Protein AF-A0A7C8YCJ8-F1 (afdb_monomer_lite)

Secondary structure (DSSP, 8-state):
-HHHHHHHHHHHHHTPPSSPPHHHHHHIIIIIGGGGSSTTGGGTHHHHHHHHHHHHHH-GGGHHHHHHHHHHT--SS-HHHHHHHHHHHHHHHHT--HHHHHHHHHHHHHHHHHHHT-SSHHHHHHHHGGGGSHHHHHHHHHTHHHHHHHHHHHHHHHHHH-S-HHHHHHHHHHHHHHHHH-HHHHHHHHHHHHHHHHHHHHHHHHHHHHHHHHHHHHHHHHHHHHHHHHHHHHHHHHT--

InterPro domains:
  IPR002554 Protein phosphatase 2A, regulatory B subunit, B56 [PF01603] (1-216)
  IPR002554 Protein phosphatase 2A, regulatory B subunit, B56 [PTHR10257] (1-222)
  IPR011989 Armadillo-like helical [G3DSA:1.25.10.10] (1-217)
  IPR016024 Armadillo-type fold [SSF48371] (1-204)

Organism: Opuntia streptacantha (NCBI:txid393608)

Sequence (241 aa):
GVAELLEVLGSIINGFALPLKEEHKLFLVRVLIPLHKPKCLPMYHQQLSYCITQFVEKDSKLADTVIRGLLKYWPITNSSKEVMFLGELEEVLEATQLPEFQRCMMPLFRRIAHCLSSSHFQVAERALYLWSNDHIENLIRQNRKVILPIIFPALEKNCRTHWNQAVQSLTLNVRKLFSETDPELFEDCLCKFREDEAKEQELKAKQVAAWKHLEDIISSKTSSTELALASQNAAAQAVMG

Radius of gyration: 27.32 Å; chains: 1; bounding box: 56×75×82 Å

Foldseek 3Di:
DVQVVLQVLLVVLLVDDPPHDPVVVCCCQVPLLCLLQDPCCVVRLVSSLSSNLSNCLNPVLCLLVSLVSLLVRQDPPDLVSLLSSLVSNLSSLVSHDLVSCVNRVQSNLLVLLVQCLDLPQSSNVSSLCLCVDPSSVVSCLVVVLRNCLNNVLSLVCCCPDRPDPVSNVSSVVVLVVCCVSPVPSSVVSVVVSVVVVVVVVVVVVVVVVVVVVVVVVVVVVVVVVVVVVVVVVVVVVVVVD

Structure (mmCIF, N/CA/C/O backbone):
data_AF-A0A7C8YCJ8-F1
#
_entry.id   AF-A0A7C8YCJ8-F1
#
loop_
_atom_site.group_PDB
_atom_site.id
_atom_site.type_symbol
_atom_site.label_atom_id
_atom_site.label_alt_id
_atom_site.label_comp_id
_atom_site.label_asym_id
_atom_site.label_entity_id
_atom_site.label_seq_id
_atom_site.pdbx_PDB_ins_code
_atom_site.Cartn_x
_atom_site.Cartn_y
_atom_site.Cartn_z
_atom_site.occupancy
_atom_site.B_iso_or_equiv
_atom_site.auth_seq_id
_atom_site.auth_comp_id
_atom_site.auth_asym_id
_atom_site.auth_atom_id
_atom_site.pdbx_PDB_model_num
ATOM 1 N N . GLY A 1 1 ? 25.112 -12.527 -6.589 1.00 92.12 1 GLY A N 1
ATOM 2 C CA . GLY A 1 1 ? 24.639 -13.077 -7.871 1.00 92.12 1 GLY A CA 1
ATOM 3 C C . GLY A 1 1 ? 23.406 -12.372 -8.418 1.00 92.12 1 GLY A C 1
ATOM 4 O O . GLY A 1 1 ? 23.481 -11.773 -9.481 1.00 92.12 1 GLY A O 1
ATOM 5 N N . VAL A 1 2 ? 22.243 -12.519 -7.765 1.00 96.94 2 VAL A N 1
ATOM 6 C CA . VAL A 1 2 ? 20.959 -12.021 -8.309 1.00 96.94 2 VAL A CA 1
ATOM 7 C C . VAL A 1 2 ? 20.906 -10.492 -8.382 1.00 96.94 2 VAL A C 1
ATOM 9 O O . VAL A 1 2 ? 20.412 -9.966 -9.372 1.00 96.94 2 VAL A O 1
ATOM 12 N N . ALA A 1 3 ? 21.428 -9.790 -7.373 1.00 97.31 3 ALA A N 1
ATOM 13 C CA . ALA A 1 3 ? 21.437 -8.328 -7.338 1.00 97.31 3 ALA A CA 1
ATOM 14 C C . ALA A 1 3 ? 22.224 -7.735 -8.519 1.00 97.31 3 ALA A C 1
ATOM 16 O O . ALA A 1 3 ? 21.719 -6.878 -9.229 1.00 97.31 3 ALA A O 1
ATOM 17 N N . GLU A 1 4 ? 23.413 -8.269 -8.784 1.00 97.94 4 GLU A N 1
ATOM 18 C CA . GLU A 1 4 ? 24.328 -7.847 -9.846 1.00 97.94 4 GLU A CA 1
ATOM 19 C C . GLU A 1 4 ? 23.727 -8.113 -11.235 1.00 97.94 4 GLU A C 1
ATOM 21 O O . GLU A 1 4 ? 23.847 -7.297 -12.145 1.00 97.94 4 GLU A O 1
ATOM 26 N N . LEU A 1 5 ? 23.013 -9.234 -11.400 1.00 98.12 5 LEU A N 1
ATOM 27 C CA . LEU A 1 5 ? 22.261 -9.504 -12.629 1.00 98.12 5 LEU A CA 1
ATOM 28 C C . LEU A 1 5 ? 21.108 -8.512 -12.818 1.00 98.12 5 LEU A C 1
ATOM 30 O O . LEU A 1 5 ? 20.891 -8.040 -13.932 1.00 98.12 5 LEU A O 1
ATOM 34 N N . LEU A 1 6 ? 20.372 -8.194 -11.750 1.00 98.38 6 LEU A N 1
ATOM 35 C CA . LEU A 1 6 ? 19.283 -7.217 -11.797 1.00 98.38 6 LEU A CA 1
ATOM 36 C C . LEU A 1 6 ? 19.792 -5.800 -12.074 1.00 98.38 6 LEU A C 1
ATOM 38 O O . LEU A 1 6 ? 19.140 -5.061 -12.797 1.00 98.38 6 LEU A O 1
ATOM 42 N N . GLU A 1 7 ? 20.968 -5.435 -11.577 1.00 97.62 7 GLU A N 1
ATOM 43 C CA . GLU A 1 7 ? 21.593 -4.141 -11.861 1.00 97.62 7 GLU A CA 1
ATOM 44 C C . GLU A 1 7 ? 21.888 -3.965 -13.360 1.00 97.62 7 GLU A C 1
ATOM 46 O O . GLU A 1 7 ? 21.511 -2.958 -13.970 1.00 97.62 7 GLU A O 1
ATOM 51 N N . VAL A 1 8 ? 22.470 -4.989 -13.993 1.00 98.06 8 VAL A N 1
ATOM 52 C CA . VAL A 1 8 ? 22.687 -4.996 -15.448 1.00 98.06 8 VAL A CA 1
ATOM 53 C C . VAL A 1 8 ? 21.352 -4.989 -16.197 1.00 98.06 8 VAL A C 1
ATOM 55 O O . VAL A 1 8 ? 21.188 -4.243 -17.165 1.00 98.06 8 VAL A O 1
ATOM 58 N N . LEU A 1 9 ? 20.372 -5.778 -15.743 1.00 97.69 9 LEU A N 1
ATOM 59 C CA . LEU A 1 9 ? 19.035 -5.811 -16.341 1.00 97.69 9 LEU A CA 1
ATOM 60 C C . LEU A 1 9 ? 18.325 -4.459 -16.259 1.00 97.69 9 LEU A C 1
ATOM 62 O O . LEU A 1 9 ? 17.693 -4.072 -17.237 1.00 97.69 9 LEU A O 1
ATOM 66 N N . GLY A 1 10 ? 18.453 -3.719 -15.159 1.00 97.19 10 GLY A N 1
ATOM 67 C CA . GLY A 1 10 ? 17.870 -2.386 -15.015 1.00 97.19 10 GLY A CA 1
ATOM 68 C C . GLY A 1 10 ? 18.372 -1.426 -16.094 1.00 97.19 10 GLY A C 1
ATOM 69 O O . GLY A 1 10 ? 17.574 -0.766 -16.761 1.00 97.19 10 GLY A O 1
ATOM 70 N N . SER A 1 11 ? 19.683 -1.434 -16.354 1.00 96.50 11 SER A N 1
ATOM 71 C CA . SER A 1 11 ? 20.286 -0.659 -17.450 1.00 96.50 11 SER A CA 1
ATOM 72 C C . SER A 1 11 ? 19.756 -1.084 -18.826 1.00 96.50 11 SER A C 1
ATOM 74 O O . SER A 1 11 ? 19.469 -0.237 -19.672 1.00 96.50 11 SER A O 1
ATOM 76 N N . ILE A 1 12 ? 19.573 -2.392 -19.049 1.00 97.56 12 ILE A N 1
ATOM 77 C CA . ILE A 1 12 ? 19.000 -2.925 -20.297 1.00 97.56 12 ILE A CA 1
ATOM 78 C C . ILE A 1 12 ? 17.544 -2.470 -20.473 1.00 97.56 12 ILE A C 1
ATOM 80 O O . ILE A 1 12 ? 17.175 -2.025 -21.560 1.00 97.56 12 ILE A O 1
ATOM 84 N N . ILE A 1 13 ? 16.726 -2.547 -19.418 1.00 97.56 13 ILE A N 1
ATOM 85 C CA . ILE A 1 13 ? 15.312 -2.137 -19.436 1.00 97.56 13 ILE A CA 1
ATOM 86 C C . ILE A 1 13 ? 15.198 -0.645 -19.752 1.00 97.56 13 ILE A C 1
ATOM 88 O O . ILE A 1 13 ? 14.378 -0.246 -20.582 1.00 97.56 13 ILE A O 1
ATOM 92 N N . ASN A 1 14 ? 16.062 0.184 -19.161 1.00 95.38 14 ASN A N 1
ATOM 93 C CA . ASN A 1 14 ? 16.109 1.608 -19.478 1.00 95.38 14 ASN A CA 1
ATOM 94 C C . ASN A 1 14 ? 16.462 1.866 -20.962 1.00 95.38 14 ASN A C 1
ATOM 96 O O . ASN A 1 14 ? 16.006 2.840 -21.558 1.00 95.38 14 ASN A O 1
ATOM 100 N N . GLY A 1 15 ? 17.204 0.962 -21.603 1.00 96.69 15 GLY A N 1
ATOM 101 C CA . GLY A 1 15 ? 17.512 1.011 -23.034 1.00 96.69 15 GLY A CA 1
ATOM 102 C C . GLY A 1 15 ? 16.405 0.504 -23.969 1.00 96.69 15 GLY A C 1
ATOM 103 O O . GLY A 1 15 ? 16.578 0.569 -25.187 1.00 96.69 15 GLY A O 1
ATOM 104 N N . PHE A 1 16 ? 15.279 -0.016 -23.463 1.00 97.12 16 PHE A N 1
ATOM 105 C CA . PHE A 1 16 ? 14.224 -0.547 -24.329 1.00 97.12 16 PHE A CA 1
ATOM 106 C C . PHE A 1 16 ? 13.603 0.527 -25.230 1.00 97.12 16 PHE A C 1
ATOM 108 O O . PHE A 1 16 ? 13.211 1.607 -24.783 1.00 97.12 16 PHE A O 1
ATOM 115 N N . ALA A 1 17 ? 13.464 0.178 -26.511 1.00 95.56 17 ALA A N 1
ATOM 116 C CA . ALA A 1 17 ? 12.716 0.961 -27.481 1.00 95.56 17 ALA A CA 1
ATOM 117 C C . ALA A 1 17 ? 11.204 0.859 -27.222 1.00 95.56 17 ALA A C 1
ATOM 119 O O . ALA A 1 17 ? 10.707 -0.175 -26.765 1.00 95.56 17 ALA A O 1
ATOM 120 N N . LEU A 1 18 ? 10.480 1.928 -27.557 1.00 94.38 18 LEU A N 1
ATOM 121 C CA . LEU A 1 18 ? 9.021 1.973 -27.503 1.00 94.38 18 LEU A CA 1
ATOM 122 C C . LEU A 1 18 ? 8.422 1.769 -28.909 1.00 94.38 18 LEU A C 1
ATOM 124 O O . LEU A 1 18 ? 8.979 2.290 -29.877 1.00 94.38 18 LEU A O 1
ATOM 128 N N . PRO A 1 19 ? 7.287 1.054 -29.037 1.00 95.19 19 PRO A N 1
ATOM 129 C CA . PRO A 1 19 ? 6.546 0.382 -27.966 1.00 95.19 19 PRO A CA 1
ATOM 130 C C . PRO A 1 19 ? 7.281 -0.855 -27.424 1.00 95.19 19 PRO A C 1
ATOM 132 O O . PRO A 1 19 ? 7.989 -1.545 -28.158 1.00 95.19 19 PRO A O 1
ATOM 135 N N . LEU A 1 20 ? 7.080 -1.155 -26.135 1.00 96.94 20 LEU A N 1
ATOM 136 C CA . LEU A 1 20 ? 7.654 -2.347 -25.511 1.00 96.94 20 LEU A CA 1
ATOM 137 C C . LEU A 1 20 ? 7.173 -3.618 -26.217 1.00 96.94 20 LEU A C 1
ATOM 139 O O . LEU A 1 20 ? 5.970 -3.827 -26.400 1.00 96.94 20 LEU A O 1
ATOM 143 N N . LYS A 1 21 ? 8.119 -4.500 -26.546 1.00 97.44 21 LYS A N 1
ATOM 144 C CA . LYS A 1 21 ? 7.822 -5.822 -27.097 1.00 97.44 21 LYS A CA 1
ATOM 145 C C . LYS A 1 21 ? 7.076 -6.691 -26.083 1.00 97.44 21 LYS A C 1
ATOM 147 O O . LYS A 1 21 ? 7.338 -6.630 -24.881 1.00 97.44 21 LYS A O 1
ATOM 152 N N . GLU A 1 22 ? 6.215 -7.575 -26.579 1.00 97.19 22 GLU A N 1
ATOM 153 C CA . GLU A 1 22 ? 5.440 -8.498 -25.737 1.00 97.19 22 GLU A CA 1
ATOM 154 C C . GLU A 1 22 ? 6.324 -9.437 -24.902 1.00 97.19 22 GLU A C 1
ATOM 156 O O . GLU A 1 22 ? 5.996 -9.742 -23.758 1.00 97.19 22 GLU A O 1
ATOM 161 N N . GLU A 1 23 ? 7.492 -9.829 -25.414 1.00 97.62 23 GLU A N 1
ATOM 162 C CA . GLU A 1 23 ? 8.463 -10.629 -24.658 1.00 97.62 23 GLU A CA 1
ATOM 163 C C . GLU A 1 23 ? 8.968 -9.911 -23.394 1.00 97.62 23 GLU A C 1
ATOM 165 O O . GLU A 1 23 ? 9.095 -10.538 -22.341 1.00 97.62 23 GLU A O 1
ATOM 170 N N . HIS A 1 24 ? 9.161 -8.586 -23.448 1.00 98.00 24 HIS A N 1
ATOM 171 C CA . HIS A 1 24 ? 9.581 -7.791 -22.290 1.00 98.00 24 HIS A CA 1
ATOM 172 C C . HIS A 1 24 ? 8.456 -7.691 -21.251 1.00 98.00 24 HIS A C 1
ATOM 174 O O . HIS A 1 24 ? 8.701 -7.814 -20.051 1.00 98.00 24 HIS A O 1
ATOM 180 N N . LYS A 1 25 ? 7.204 -7.538 -21.700 1.00 97.88 25 LYS A N 1
ATOM 181 C CA . LYS A 1 25 ? 6.032 -7.529 -20.806 1.00 97.88 25 LYS A CA 1
ATOM 182 C C . LYS A 1 25 ? 5.832 -8.889 -20.138 1.00 97.88 25 LYS A C 1
ATOM 184 O O . LYS A 1 25 ? 5.574 -8.966 -18.937 1.00 97.88 25 LYS A O 1
ATOM 189 N N . LEU A 1 26 ? 6.001 -9.981 -20.886 1.00 98.12 26 LEU A N 1
ATOM 190 C CA . LEU A 1 26 ? 5.967 -11.333 -20.329 1.00 98.12 26 LEU A CA 1
ATOM 191 C C . LEU A 1 26 ? 7.094 -11.556 -19.320 1.00 98.12 26 LEU A C 1
ATOM 193 O O . LEU A 1 26 ? 6.853 -12.189 -18.292 1.00 98.12 26 LEU A O 1
ATOM 197 N N . PHE A 1 27 ? 8.290 -11.023 -19.574 1.00 98.38 27 PHE A N 1
ATOM 198 C CA . PHE A 1 27 ? 9.410 -11.077 -18.636 1.00 98.38 27 PHE A CA 1
ATOM 199 C C . PHE A 1 27 ? 9.088 -10.365 -17.314 1.00 98.38 27 PHE A C 1
ATOM 201 O O . PHE A 1 27 ? 9.253 -10.965 -16.249 1.00 98.38 27 PHE A O 1
ATOM 208 N N . LEU A 1 28 ? 8.528 -9.150 -17.363 1.00 98.56 28 LEU A N 1
ATOM 209 C CA . LEU A 1 28 ? 8.045 -8.436 -16.175 1.00 98.56 28 LEU A CA 1
ATOM 210 C C . LEU A 1 28 ? 7.069 -9.301 -15.358 1.00 98.56 28 LEU A C 1
ATOM 212 O O . LEU A 1 28 ? 7.266 -9.521 -14.162 1.00 98.56 28 LEU A O 1
ATOM 216 N N . VAL A 1 29 ? 6.040 -9.845 -16.014 1.00 98.50 29 VAL A N 1
ATOM 217 C CA . VAL A 1 29 ? 4.950 -10.574 -15.342 1.00 98.50 29 VAL A CA 1
ATOM 218 C C . VAL A 1 29 ? 5.378 -11.944 -14.819 1.00 98.50 29 VAL A C 1
ATOM 220 O O . VAL A 1 29 ? 4.927 -12.369 -13.753 1.00 98.50 29 VAL A O 1
ATOM 223 N N . ARG A 1 30 ? 6.211 -12.672 -15.568 1.00 98.25 30 ARG A N 1
ATOM 224 C CA . ARG A 1 30 ? 6.566 -14.068 -15.261 1.00 98.25 30 ARG A CA 1
ATOM 225 C C . ARG A 1 30 ? 7.861 -14.214 -14.476 1.00 98.25 30 ARG A C 1
ATOM 227 O O . ARG A 1 30 ? 8.049 -15.264 -13.867 1.00 98.25 30 ARG A O 1
ATOM 234 N N . VAL A 1 31 ? 8.727 -13.202 -14.479 1.00 98.38 31 VAL A N 1
ATOM 235 C CA . VAL A 1 31 ? 10.037 -13.260 -13.820 1.00 98.38 31 VAL A CA 1
ATOM 236 C C . VAL A 1 31 ? 10.154 -12.192 -12.743 1.00 98.38 31 VAL A C 1
ATOM 238 O O . VAL A 1 31 ? 10.209 -12.549 -11.569 1.00 98.38 31 VAL A O 1
ATOM 241 N N . LEU A 1 32 ? 10.134 -10.905 -13.104 1.00 98.69 32 LEU A N 1
ATOM 242 C CA . LEU A 1 32 ? 10.432 -9.831 -12.147 1.00 98.69 32 LEU A CA 1
ATOM 243 C C . LEU A 1 32 ? 9.401 -9.746 -11.016 1.00 98.69 32 LEU A C 1
ATOM 245 O O . LEU A 1 32 ? 9.770 -9.773 -9.847 1.00 98.69 32 LEU A O 1
ATOM 249 N N . ILE A 1 33 ? 8.102 -9.744 -11.327 1.00 98.69 33 ILE A N 1
ATOM 250 C CA . ILE A 1 33 ? 7.063 -9.687 -10.286 1.00 98.69 33 ILE A CA 1
ATOM 251 C C . ILE A 1 33 ? 7.152 -10.908 -9.336 1.00 98.69 33 ILE A C 1
ATOM 253 O O . ILE A 1 33 ? 7.154 -10.717 -8.118 1.00 98.69 33 ILE A O 1
ATOM 257 N N . PRO A 1 34 ? 7.274 -12.167 -9.809 1.00 98.69 34 PRO A N 1
ATOM 258 C CA . PRO A 1 34 ? 7.479 -13.317 -8.922 1.00 98.69 34 PRO A CA 1
ATOM 259 C C . PRO A 1 34 ? 8.760 -13.301 -8.074 1.00 98.69 34 PRO A C 1
ATOM 261 O O . PRO A 1 34 ? 8.775 -13.963 -7.029 1.00 98.69 34 PRO A O 1
ATOM 264 N N . LEU A 1 35 ? 9.803 -12.551 -8.453 1.00 98.38 35 LEU A N 1
ATOM 265 C CA . LEU A 1 35 ? 11.033 -12.422 -7.655 1.00 98.38 35 LEU A CA 1
ATOM 266 C C . LEU A 1 35 ? 10.823 -11.713 -6.308 1.00 98.38 35 LEU A C 1
ATOM 268 O O . LEU A 1 35 ? 11.694 -11.786 -5.453 1.00 98.38 35 LEU A O 1
ATOM 272 N N . HIS A 1 36 ? 9.648 -11.142 -6.039 1.00 98.56 36 HIS A N 1
ATOM 273 C CA . HIS A 1 36 ? 9.303 -10.622 -4.710 1.00 98.56 36 HIS A CA 1
ATOM 274 C C . HIS A 1 36 ? 8.953 -11.724 -3.694 1.00 98.56 36 HIS A C 1
ATOM 276 O O . HIS A 1 36 ? 8.955 -11.509 -2.475 1.00 98.56 36 HIS A O 1
ATOM 282 N N . LYS A 1 37 ? 8.648 -12.942 -4.162 1.00 97.69 37 LYS A N 1
ATOM 283 C CA . LYS A 1 37 ? 8.197 -14.056 -3.313 1.00 97.69 37 LYS A CA 1
ATOM 284 C C . LYS A 1 37 ? 9.269 -14.593 -2.345 1.00 97.69 37 LYS A C 1
ATOM 286 O O . LYS A 1 37 ? 8.924 -14.817 -1.180 1.00 97.69 37 LYS A O 1
ATOM 291 N N . PRO A 1 38 ? 10.535 -14.829 -2.747 1.00 97.12 38 PRO A N 1
ATOM 292 C CA . PRO A 1 38 ? 11.534 -15.468 -1.891 1.00 97.12 38 PRO A CA 1
ATOM 293 C C . PRO A 1 38 ? 11.810 -14.718 -0.581 1.00 97.12 38 PRO A C 1
ATOM 295 O O . PRO A 1 38 ? 11.646 -13.501 -0.470 1.00 97.12 38 PRO A O 1
ATOM 298 N N . LYS A 1 39 ? 12.256 -15.455 0.443 1.00 95.62 39 LYS A N 1
ATOM 299 C CA . LYS A 1 39 ? 12.593 -14.879 1.758 1.00 95.62 39 LYS A CA 1
ATOM 300 C C . LYS A 1 39 ? 13.837 -13.984 1.709 1.00 95.62 39 LYS A C 1
ATOM 302 O O . LYS A 1 39 ? 13.907 -13.023 2.460 1.00 95.62 39 LYS A O 1
ATOM 307 N N . CYS A 1 40 ? 14.772 -14.277 0.806 1.00 96.25 40 CYS A N 1
ATOM 308 C CA . CYS A 1 40 ? 16.014 -13.531 0.608 1.00 96.25 40 CYS A CA 1
ATOM 309 C C . CYS A 1 40 ? 15.857 -12.240 -0.218 1.00 96.25 40 CYS A C 1
ATOM 311 O O . CYS A 1 40 ? 16.870 -11.662 -0.596 1.00 96.25 40 CYS A O 1
ATOM 313 N N . LEU A 1 41 ? 14.623 -11.771 -0.463 1.00 98.00 41 LEU A N 1
ATOM 314 C CA . LEU A 1 41 ? 14.345 -10.495 -1.137 1.00 98.00 41 LEU A CA 1
ATOM 315 C C . LEU A 1 41 ? 15.226 -9.323 -0.653 1.00 98.00 41 LEU A C 1
ATOM 317 O O . LEU A 1 41 ? 15.733 -8.612 -1.516 1.00 98.00 41 LEU A O 1
ATOM 321 N N . PRO A 1 42 ? 15.500 -9.141 0.661 1.00 97.56 42 PRO A N 1
ATOM 322 C CA . PRO A 1 42 ? 16.364 -8.053 1.130 1.00 97.56 42 PRO A CA 1
ATOM 323 C C . PRO A 1 42 ? 17.731 -7.960 0.440 1.00 97.56 42 PRO A C 1
ATOM 325 O O . PRO A 1 42 ? 18.297 -6.879 0.368 1.00 97.56 42 PRO A O 1
ATOM 328 N N . MET A 1 43 ? 18.264 -9.072 -0.080 1.00 97.88 43 MET A N 1
ATOM 329 C CA . MET A 1 43 ? 19.579 -9.108 -0.726 1.00 97.88 43 MET A CA 1
ATOM 330 C C . MET A 1 43 ? 19.613 -8.446 -2.110 1.00 97.88 43 MET A C 1
ATOM 332 O O . MET A 1 43 ? 20.700 -8.185 -2.611 1.00 97.88 43 MET A O 1
ATOM 336 N N . TYR A 1 44 ? 18.461 -8.248 -2.756 1.00 98.31 44 TYR A N 1
ATOM 337 C CA . TYR A 1 44 ? 18.372 -7.733 -4.131 1.00 98.31 44 TYR A CA 1
ATOM 338 C C . TYR A 1 44 ? 17.167 -6.810 -4.369 1.00 98.31 44 TYR A C 1
ATOM 340 O O . TYR A 1 44 ? 16.871 -6.460 -5.511 1.00 98.31 44 TYR A O 1
ATOM 348 N N . HIS A 1 45 ? 16.441 -6.440 -3.309 1.00 98.56 45 HIS A N 1
ATOM 349 C CA . HIS A 1 45 ? 15.202 -5.669 -3.403 1.00 98.56 45 HIS A CA 1
ATOM 350 C C . HIS A 1 45 ? 15.398 -4.347 -4.141 1.00 98.56 45 HIS A C 1
ATOM 352 O O . HIS A 1 45 ? 14.615 -4.029 -5.022 1.00 98.56 45 HIS A O 1
ATOM 358 N N . GLN A 1 46 ? 16.456 -3.601 -3.820 1.00 98.38 46 GLN A N 1
ATOM 359 C CA . GLN A 1 46 ? 16.696 -2.293 -4.428 1.00 98.38 46 GLN A CA 1
ATOM 360 C C . GLN A 1 46 ? 16.872 -2.396 -5.951 1.00 98.38 46 GLN A C 1
ATOM 362 O O . GLN A 1 46 ? 16.272 -1.629 -6.697 1.00 98.38 46 GLN A O 1
ATOM 367 N N . GLN A 1 47 ? 17.649 -3.374 -6.425 1.00 98.62 47 GLN A N 1
ATOM 368 C CA . GLN A 1 47 ? 17.869 -3.589 -7.857 1.00 98.62 47 GLN A CA 1
ATOM 369 C C . GLN A 1 47 ? 16.596 -4.092 -8.551 1.00 98.62 47 GLN A C 1
ATOM 371 O O . GLN A 1 47 ? 16.339 -3.739 -9.701 1.00 98.62 47 GLN A O 1
ATOM 376 N N . LEU A 1 48 ? 15.783 -4.895 -7.855 1.00 98.81 48 LEU A N 1
ATOM 377 C CA . LEU A 1 48 ? 14.489 -5.344 -8.364 1.00 98.81 48 LEU A CA 1
ATOM 378 C C . LEU A 1 48 ? 13.489 -4.185 -8.477 1.00 98.81 48 LEU A C 1
ATOM 380 O O . LEU A 1 48 ? 12.915 -4.022 -9.550 1.00 98.81 48 LEU A O 1
ATOM 384 N N . SER A 1 49 ? 13.349 -3.366 -7.428 1.00 98.56 49 SER A N 1
ATOM 385 C CA . SER A 1 49 ? 12.499 -2.163 -7.398 1.00 98.56 49 SER A CA 1
ATOM 386 C C . SER A 1 49 ? 12.850 -1.239 -8.557 1.00 98.56 49 SER A C 1
ATOM 388 O O . SER A 1 49 ? 11.987 -0.891 -9.356 1.00 98.56 49 SER A O 1
ATOM 390 N N . TYR A 1 50 ? 14.146 -0.973 -8.757 1.00 98.50 50 TYR A N 1
ATOM 391 C CA . TYR A 1 50 ? 14.621 -0.191 -9.897 1.00 98.50 50 TYR A CA 1
ATOM 392 C C . TYR A 1 50 ? 14.157 -0.774 -11.242 1.00 98.50 50 TYR A C 1
ATOM 394 O O . TYR A 1 50 ? 13.597 -0.058 -12.069 1.00 98.50 50 TYR A O 1
ATOM 402 N N . CYS A 1 51 ? 14.314 -2.085 -11.461 1.00 98.69 51 CYS A N 1
ATOM 403 C CA . CYS A 1 51 ? 13.834 -2.729 -12.689 1.00 98.69 51 CYS A CA 1
ATOM 404 C C . CYS A 1 51 ? 12.317 -2.576 -12.880 1.00 98.69 51 CYS A C 1
ATOM 406 O O . CYS A 1 51 ? 11.862 -2.335 -13.999 1.00 98.69 51 CYS A O 1
ATOM 408 N N . ILE A 1 52 ? 11.536 -2.748 -11.809 1.00 98.69 52 ILE A N 1
ATOM 409 C CA . ILE A 1 52 ? 10.075 -2.635 -11.830 1.00 98.69 52 ILE A CA 1
ATOM 410 C C . ILE A 1 52 ? 9.651 -1.205 -12.176 1.00 98.69 52 ILE A C 1
ATOM 412 O O . ILE A 1 52 ? 8.863 -1.019 -13.107 1.00 98.69 52 ILE A O 1
ATOM 416 N N . THR A 1 53 ? 10.213 -0.206 -11.497 1.00 97.94 53 THR A N 1
ATOM 417 C CA . THR A 1 53 ? 9.927 1.213 -11.736 1.00 97.94 53 THR A CA 1
ATOM 418 C C . THR A 1 53 ? 10.298 1.612 -13.163 1.00 97.94 53 THR A C 1
ATOM 420 O O . THR A 1 53 ? 9.468 2.195 -13.861 1.00 97.94 53 THR A O 1
ATOM 423 N N . GLN A 1 54 ? 11.453 1.173 -13.684 1.00 98.19 54 GLN A N 1
ATOM 424 C CA . GLN A 1 54 ? 11.831 1.439 -15.079 1.00 98.19 54 GLN A CA 1
ATOM 425 C C . GLN A 1 54 ? 10.824 0.878 -16.094 1.00 98.19 54 GLN A C 1
ATOM 427 O O . GLN A 1 54 ? 10.590 1.499 -17.130 1.00 98.19 54 GLN A O 1
ATOM 432 N N . PHE A 1 55 ? 10.216 -0.285 -15.836 1.00 98.38 55 PHE A N 1
ATOM 433 C CA . PHE A 1 55 ? 9.163 -0.812 -16.709 1.00 98.38 55 PHE A CA 1
ATOM 434 C C . PHE A 1 55 ? 7.923 0.089 -16.725 1.00 98.38 55 PHE A C 1
ATOM 436 O O . PHE A 1 55 ? 7.355 0.313 -17.795 1.00 98.38 55 PHE A O 1
ATOM 443 N N . VAL A 1 56 ? 7.513 0.600 -15.562 1.00 98.12 56 VAL A N 1
ATOM 444 C CA . VAL A 1 56 ? 6.342 1.481 -15.430 1.00 98.12 56 VAL A CA 1
ATOM 445 C C . VAL A 1 56 ? 6.604 2.846 -16.069 1.00 98.12 56 VAL A C 1
ATOM 447 O O . VAL A 1 56 ? 5.741 3.351 -16.779 1.00 98.12 56 VAL A O 1
ATOM 450 N N . GLU A 1 57 ? 7.806 3.402 -15.920 1.00 96.69 57 GLU A N 1
ATOM 451 C CA . GLU A 1 57 ? 8.203 4.649 -16.591 1.00 96.69 57 GLU A CA 1
ATOM 452 C C . GLU A 1 57 ? 8.187 4.532 -18.123 1.00 96.69 57 GLU A C 1
ATOM 454 O O . GLU A 1 57 ? 7.835 5.481 -18.825 1.00 96.69 57 GLU A O 1
ATOM 459 N N . LYS A 1 58 ? 8.566 3.366 -18.666 1.00 96.44 58 LYS A N 1
ATOM 460 C CA . LYS A 1 58 ? 8.553 3.115 -20.117 1.00 96.44 58 LYS A CA 1
ATOM 461 C C . LYS A 1 58 ? 7.141 2.960 -20.676 1.00 96.44 58 LYS A C 1
ATOM 463 O O . LYS A 1 58 ? 6.891 3.371 -21.809 1.00 96.44 58 LYS A O 1
ATOM 468 N N . ASP A 1 59 ? 6.238 2.341 -19.923 1.00 96.81 59 ASP A N 1
ATOM 469 C CA . ASP A 1 59 ? 4.837 2.156 -20.304 1.00 96.81 59 ASP A CA 1
ATOM 470 C C . ASP A 1 59 ? 3.947 2.200 -19.055 1.00 96.81 59 ASP A C 1
ATOM 472 O O . ASP A 1 59 ? 3.787 1.198 -18.349 1.00 96.81 59 ASP A O 1
ATOM 476 N N . SER A 1 60 ? 3.330 3.363 -18.811 1.00 95.69 60 SER A N 1
ATOM 477 C CA . SER A 1 60 ? 2.511 3.619 -17.617 1.00 95.69 60 SER A CA 1
ATOM 478 C C . SER A 1 60 ? 1.373 2.612 -17.451 1.00 95.69 60 SER A C 1
ATOM 480 O O . SER A 1 60 ? 1.003 2.278 -16.325 1.00 95.69 60 SER A O 1
ATOM 482 N N . LYS A 1 61 ? 0.874 2.024 -18.550 1.00 96.19 61 LYS A N 1
ATOM 483 C CA . LYS A 1 61 ? -0.191 1.004 -18.541 1.00 96.19 61 LYS A CA 1
ATOM 484 C C . LYS A 1 61 ? 0.190 -0.253 -17.761 1.00 96.19 61 LYS A C 1
ATOM 486 O O . LYS A 1 61 ? -0.693 -1.022 -17.367 1.00 96.19 61 LYS A O 1
ATOM 491 N N . LEU A 1 62 ? 1.484 -0.483 -17.537 1.00 97.88 62 LEU A N 1
ATOM 492 C CA . LEU A 1 62 ? 1.982 -1.607 -16.751 1.00 97.88 62 LEU A CA 1
ATOM 493 C C . LEU A 1 62 ? 1.791 -1.413 -15.240 1.00 97.88 62 LEU A C 1
ATOM 495 O O . LEU A 1 62 ? 1.800 -2.415 -14.525 1.00 97.88 62 LEU A O 1
ATOM 499 N N . ALA A 1 63 ? 1.523 -0.195 -14.754 1.00 98.19 63 ALA A N 1
ATOM 500 C CA . ALA A 1 63 ? 1.312 0.091 -13.331 1.00 98.19 63 ALA A CA 1
ATOM 501 C C . ALA A 1 63 ? 0.222 -0.793 -12.694 1.00 98.19 63 ALA A C 1
ATOM 503 O O . ALA A 1 63 ? 0.471 -1.451 -11.686 1.00 98.19 63 ALA A O 1
ATOM 504 N N . ASP A 1 64 ? -0.960 -0.906 -13.320 1.00 97.62 64 ASP A N 1
ATOM 505 C CA . ASP A 1 64 ? -2.063 -1.771 -12.845 1.00 97.62 64 ASP A CA 1
ATOM 506 C C . ASP A 1 64 ? -1.613 -3.238 -12.704 1.00 97.62 64 ASP A C 1
ATOM 508 O O . ASP A 1 64 ? -1.973 -3.930 -11.749 1.00 97.62 64 ASP A O 1
ATOM 512 N N . THR A 1 65 ? -0.775 -3.710 -13.631 1.00 98.31 65 THR A N 1
ATOM 513 C CA . THR A 1 65 ? -0.248 -5.082 -13.617 1.00 98.31 65 THR A CA 1
ATOM 514 C C . THR A 1 65 ? 0.770 -5.279 -12.496 1.00 98.31 65 THR A C 1
ATOM 516 O O . THR A 1 65 ? 0.684 -6.267 -11.762 1.00 98.31 65 THR A O 1
ATOM 519 N N . VAL A 1 66 ? 1.703 -4.337 -12.336 1.00 98.69 66 VAL A N 1
ATOM 520 C CA . VAL A 1 66 ? 2.732 -4.357 -11.287 1.00 98.69 66 VAL A CA 1
ATOM 521 C C . VAL A 1 66 ? 2.094 -4.294 -9.905 1.00 98.69 66 VAL A C 1
ATOM 523 O O . VAL A 1 66 ? 2.324 -5.191 -9.095 1.00 98.69 66 VAL A O 1
ATOM 526 N N . ILE A 1 67 ? 1.217 -3.317 -9.658 1.00 98.69 67 ILE A N 1
ATOM 527 C CA . ILE A 1 67 ? 0.550 -3.128 -8.362 1.00 98.69 67 ILE A CA 1
ATOM 528 C C . ILE A 1 67 ? -0.233 -4.387 -7.980 1.00 98.69 67 ILE A C 1
ATOM 530 O O . ILE A 1 67 ? -0.090 -4.898 -6.870 1.00 98.69 67 ILE A O 1
ATOM 534 N N . ARG A 1 68 ? -1.010 -4.974 -8.900 1.00 98.50 68 ARG A N 1
ATOM 535 C CA . ARG A 1 68 ? -1.707 -6.249 -8.631 1.00 98.50 68 ARG A CA 1
ATOM 536 C C . ARG A 1 68 ? -0.746 -7.402 -8.362 1.00 98.50 68 ARG A C 1
ATOM 538 O O . ARG A 1 68 ? -1.050 -8.263 -7.536 1.00 98.50 68 ARG A O 1
ATOM 545 N N . GLY A 1 69 ? 0.388 -7.431 -9.054 1.00 98.56 69 GLY A N 1
ATOM 546 C CA . GLY A 1 69 ? 1.466 -8.386 -8.830 1.00 98.56 69 GLY A CA 1
ATOM 547 C C . GLY A 1 69 ? 2.040 -8.307 -7.416 1.00 98.56 69 GLY A C 1
ATOM 548 O O . GLY A 1 69 ? 2.119 -9.329 -6.732 1.00 98.56 69 GLY A O 1
ATOM 549 N N . LEU A 1 70 ? 2.359 -7.098 -6.951 1.00 98.56 70 LEU A N 1
ATOM 550 C CA . LEU A 1 70 ? 2.830 -6.844 -5.588 1.00 98.56 70 LEU A CA 1
ATOM 551 C C . LEU A 1 70 ? 1.764 -7.222 -4.555 1.00 98.56 70 LEU A C 1
ATOM 553 O O . LEU A 1 70 ? 2.043 -7.970 -3.620 1.00 98.56 70 LEU A O 1
ATOM 557 N N . LEU A 1 71 ? 0.508 -6.814 -4.762 1.00 98.50 71 LEU A N 1
ATOM 558 C CA . LEU A 1 71 ? -0.604 -7.168 -3.870 1.00 98.50 71 LEU A CA 1
ATOM 559 C C . LEU A 1 71 ? -0.826 -8.685 -3.773 1.00 98.50 71 LEU A C 1
ATOM 561 O O . LEU A 1 71 ? -1.168 -9.188 -2.700 1.00 98.50 71 LEU A O 1
ATOM 565 N N . LYS A 1 72 ? -0.610 -9.430 -4.865 1.00 98.12 72 LYS A N 1
ATOM 566 C CA . LYS A 1 72 ? -0.698 -10.899 -4.885 1.00 98.12 72 LYS A CA 1
ATOM 567 C C . LYS A 1 72 ? 0.368 -11.558 -4.005 1.00 98.12 72 LYS A C 1
ATOM 569 O O . LYS A 1 72 ? 0.097 -12.605 -3.419 1.00 98.12 72 LYS A O 1
ATOM 574 N N . TYR A 1 73 ? 1.564 -10.979 -3.926 1.00 97.88 73 TYR A N 1
ATOM 575 C CA . TYR A 1 73 ? 2.685 -11.513 -3.145 1.00 97.88 73 TYR A CA 1
ATOM 576 C C . TYR A 1 73 ? 2.931 -10.760 -1.835 1.00 97.88 73 TYR A C 1
ATOM 578 O O . TYR A 1 73 ? 3.982 -10.950 -1.220 1.00 97.88 73 TYR A O 1
ATOM 586 N N . TRP A 1 74 ? 1.958 -9.953 -1.397 1.00 98.44 74 TRP A N 1
ATOM 587 C CA . TRP A 1 74 ? 2.092 -9.111 -0.216 1.00 98.44 74 TRP A CA 1
ATOM 588 C C . TRP A 1 74 ? 2.482 -9.935 1.022 1.00 98.44 74 TRP A C 1
ATOM 590 O O . TRP A 1 74 ? 1.793 -10.909 1.355 1.00 98.44 74 TRP A O 1
ATOM 600 N N . PRO A 1 75 ? 3.568 -9.580 1.724 1.00 96.88 75 PRO A N 1
ATOM 601 C CA . PRO A 1 75 ? 4.013 -10.306 2.905 1.00 96.88 75 PRO A CA 1
ATOM 602 C C . PRO A 1 75 ? 3.060 -10.054 4.080 1.00 96.88 75 PRO A C 1
ATOM 604 O O . PRO A 1 75 ? 2.796 -8.916 4.437 1.00 96.88 75 PRO A O 1
ATOM 607 N N . ILE A 1 76 ? 2.555 -11.125 4.699 1.00 92.38 76 ILE A N 1
ATOM 608 C CA . ILE A 1 76 ? 1.642 -11.034 5.861 1.00 92.38 76 ILE A CA 1
ATOM 609 C C . ILE A 1 76 ? 2.371 -11.361 7.177 1.00 92.38 76 ILE A C 1
ATOM 611 O O . ILE A 1 76 ? 1.953 -10.944 8.248 1.00 92.38 76 ILE A O 1
ATOM 615 N N . THR A 1 77 ? 3.480 -12.105 7.113 1.00 93.62 77 THR A N 1
ATOM 616 C CA . THR A 1 77 ? 4.198 -12.613 8.298 1.00 93.62 77 THR A CA 1
ATOM 617 C C . THR A 1 77 ? 5.612 -12.046 8.449 1.00 93.62 77 THR A C 1
ATOM 619 O O . THR A 1 77 ? 6.385 -12.543 9.263 1.00 93.62 77 THR A O 1
ATOM 622 N N . ASN A 1 78 ? 6.010 -11.079 7.618 1.00 96.75 78 ASN A N 1
ATOM 623 C CA . ASN A 1 78 ? 7.350 -10.493 7.636 1.00 96.75 78 ASN A CA 1
ATOM 624 C C . ASN A 1 78 ? 7.252 -8.976 7.457 1.00 96.75 78 ASN A C 1
ATOM 626 O O . ASN A 1 78 ? 7.193 -8.489 6.328 1.00 96.75 78 ASN A O 1
ATOM 630 N N . SER A 1 79 ? 7.267 -8.253 8.576 1.00 97.44 79 SER A N 1
ATOM 631 C CA . SER A 1 79 ? 7.108 -6.797 8.612 1.00 97.44 79 SER A CA 1
ATOM 632 C C . SER A 1 79 ? 8.229 -6.056 7.882 1.00 97.44 79 SER A C 1
ATOM 634 O O . SER A 1 79 ? 7.975 -5.044 7.244 1.00 97.44 79 SER A O 1
ATOM 636 N N . SER A 1 80 ? 9.464 -6.572 7.903 1.00 97.62 80 SER A N 1
ATOM 637 C CA . SER A 1 80 ? 10.578 -5.961 7.162 1.00 97.62 80 SER A CA 1
ATOM 638 C C . SER A 1 80 ? 10.343 -6.019 5.650 1.00 97.62 80 SER A C 1
ATOM 640 O O . SER A 1 80 ? 10.501 -5.009 4.966 1.00 97.62 80 SER A O 1
ATOM 642 N N . LYS A 1 81 ? 9.878 -7.164 5.129 1.00 98.12 81 LYS A N 1
ATOM 643 C CA . LYS A 1 81 ? 9.455 -7.262 3.724 1.00 98.12 81 LYS A CA 1
ATOM 644 C C . LYS A 1 81 ? 8.238 -6.387 3.432 1.00 98.12 81 LYS A C 1
ATOM 646 O O . LYS A 1 81 ? 8.140 -5.862 2.334 1.00 98.12 81 LYS A O 1
ATOM 651 N N . GLU A 1 82 ? 7.312 -6.243 4.374 1.00 98.44 82 GLU A N 1
ATOM 652 C CA . GLU A 1 82 ? 6.145 -5.374 4.195 1.00 98.44 82 GLU A CA 1
ATOM 653 C C . GLU A 1 82 ? 6.549 -3.903 4.041 1.00 98.44 82 GLU A C 1
ATOM 655 O O . GLU A 1 82 ? 6.061 -3.231 3.137 1.00 98.44 82 GLU A O 1
ATOM 660 N N . VAL A 1 83 ? 7.514 -3.431 4.836 1.00 98.56 83 VAL A N 1
ATOM 661 C CA . VAL A 1 83 ? 8.106 -2.091 4.685 1.00 98.56 83 VAL A CA 1
ATOM 662 C C . VAL A 1 83 ? 8.802 -1.932 3.328 1.00 98.56 83 VAL A C 1
ATOM 664 O O . VAL A 1 83 ? 8.654 -0.889 2.697 1.00 98.56 83 VAL A O 1
ATOM 667 N N . MET A 1 84 ? 9.514 -2.959 2.847 1.00 98.50 84 MET A N 1
ATOM 668 C CA . MET A 1 84 ? 10.126 -2.952 1.507 1.00 98.50 84 MET A CA 1
ATOM 669 C C . MET A 1 84 ? 9.074 -2.824 0.397 1.00 98.50 84 MET A C 1
ATOM 671 O O . MET A 1 84 ? 9.202 -1.951 -0.454 1.00 98.50 84 MET A O 1
ATOM 675 N N . PHE A 1 85 ? 7.996 -3.615 0.467 1.00 98.75 85 PHE A N 1
ATOM 676 C CA . PHE A 1 85 ? 6.882 -3.554 -0.487 1.00 98.75 85 PHE A CA 1
ATOM 677 C C . PHE A 1 85 ? 6.186 -2.193 -0.480 1.00 98.75 85 PHE A C 1
ATOM 679 O O . PHE A 1 85 ? 5.822 -1.701 -1.540 1.00 98.75 85 PHE A O 1
ATOM 686 N N . LEU A 1 86 ? 5.987 -1.579 0.692 1.00 98.75 86 LEU A N 1
ATOM 687 C CA . LEU A 1 86 ? 5.441 -0.221 0.781 1.00 98.75 86 LEU A CA 1
ATOM 688 C C . LEU A 1 86 ? 6.378 0.810 0.135 1.00 98.75 86 LEU A C 1
ATOM 690 O O . LEU A 1 86 ? 5.891 1.772 -0.446 1.00 98.75 86 LEU A O 1
ATOM 694 N N . GLY A 1 87 ? 7.695 0.597 0.219 1.00 98.44 87 GLY A N 1
ATOM 695 C CA . GLY A 1 87 ? 8.688 1.441 -0.438 1.00 98.44 87 GLY A CA 1
ATOM 696 C C . GLY A 1 87 ? 8.656 1.348 -1.956 1.00 98.44 87 GLY A C 1
ATOM 697 O O . GLY A 1 87 ? 8.491 2.364 -2.619 1.00 98.44 87 GLY A O 1
ATOM 698 N N . GLU A 1 88 ? 8.730 0.136 -2.497 1.00 98.69 88 GLU A N 1
ATOM 699 C CA . GLU A 1 88 ? 8.611 -0.091 -3.943 1.00 98.69 88 GLU A CA 1
ATOM 700 C C . GLU A 1 88 ? 7.257 0.391 -4.480 1.00 98.69 88 GLU A C 1
ATOM 702 O O . GLU A 1 88 ? 7.171 0.999 -5.542 1.00 98.69 88 GLU A O 1
ATOM 707 N N . LEU A 1 89 ? 6.179 0.165 -3.727 1.00 98.69 89 LEU A N 1
ATOM 708 C CA . LEU A 1 89 ? 4.851 0.637 -4.097 1.00 98.69 89 LEU A CA 1
ATOM 709 C C . LEU A 1 89 ? 4.784 2.167 -4.200 1.00 98.69 89 LEU A C 1
ATOM 711 O O . LEU A 1 89 ? 4.077 2.661 -5.073 1.00 98.69 89 LEU A O 1
ATOM 715 N N . GLU A 1 90 ? 5.492 2.906 -3.343 1.00 98.56 90 GLU A N 1
ATOM 716 C CA . GLU A 1 90 ? 5.594 4.365 -3.460 1.00 98.56 90 GLU A CA 1
ATOM 717 C C . GLU A 1 90 ? 6.268 4.763 -4.779 1.00 98.56 90 GLU A C 1
ATOM 719 O O . GLU A 1 90 ? 5.699 5.551 -5.527 1.00 98.56 90 GLU A O 1
ATOM 724 N N . GLU A 1 91 ? 7.414 4.159 -5.111 1.00 98.25 91 GLU A N 1
ATOM 725 C CA . GLU A 1 91 ? 8.133 4.419 -6.371 1.00 98.25 91 GLU A CA 1
ATOM 726 C C . GLU A 1 91 ? 7.264 4.107 -7.601 1.00 98.25 91 GLU A C 1
ATOM 728 O O . GLU A 1 91 ? 7.203 4.881 -8.557 1.00 98.25 91 GLU A O 1
ATOM 733 N N . VAL A 1 92 ? 6.528 2.993 -7.570 1.00 98.62 92 VAL A N 1
ATOM 734 C CA . VAL A 1 92 ? 5.609 2.618 -8.652 1.00 98.62 92 VAL A CA 1
ATOM 735 C C . VAL A 1 92 ? 4.450 3.608 -8.767 1.00 98.62 92 VAL A C 1
ATOM 737 O O . VAL A 1 92 ? 4.053 3.960 -9.881 1.00 98.62 92 VAL A O 1
ATOM 740 N N . LEU A 1 93 ? 3.883 4.057 -7.644 1.00 98.50 93 LEU A N 1
ATOM 741 C CA . LEU A 1 93 ? 2.792 5.033 -7.640 1.00 98.50 93 LEU A CA 1
ATOM 742 C C . LEU A 1 93 ? 3.251 6.413 -8.128 1.00 98.50 93 LEU A C 1
ATOM 744 O O . LEU A 1 93 ? 2.476 7.061 -8.831 1.00 98.50 93 LEU A O 1
ATOM 748 N N . GLU A 1 94 ? 4.495 6.811 -7.850 1.00 97.56 94 GLU A N 1
ATOM 749 C CA . GLU A 1 94 ? 5.118 8.033 -8.386 1.00 97.56 94 GLU A CA 1
ATOM 750 C C . GLU A 1 94 ? 5.105 8.051 -9.921 1.00 97.56 94 GLU A C 1
ATOM 752 O O . GLU A 1 94 ? 4.747 9.046 -10.547 1.00 97.56 94 GLU A O 1
ATOM 757 N N . ALA A 1 95 ? 5.403 6.911 -10.549 1.00 96.75 95 ALA A N 1
ATOM 758 C CA . ALA A 1 95 ? 5.369 6.756 -12.004 1.00 96.75 95 ALA A CA 1
ATOM 759 C C . ALA A 1 95 ? 3.958 6.469 -12.573 1.00 96.75 95 ALA A C 1
ATOM 761 O O . ALA A 1 95 ? 3.785 6.332 -13.788 1.00 96.75 95 ALA A O 1
ATOM 762 N N . THR A 1 96 ? 2.929 6.347 -11.726 1.00 97.81 96 THR A N 1
ATOM 763 C CA . THR A 1 96 ? 1.577 5.941 -12.142 1.00 97.81 96 THR A CA 1
ATOM 764 C C . THR A 1 96 ? 0.714 7.137 -12.547 1.00 97.81 96 THR A C 1
ATOM 766 O O . THR A 1 96 ? 0.620 8.138 -11.840 1.00 97.81 96 THR A O 1
ATOM 769 N N . GLN A 1 97 ? -0.003 7.008 -13.665 1.00 96.94 97 GLN A N 1
ATOM 770 C CA . GLN A 1 97 ? -0.984 7.993 -14.127 1.00 96.94 97 GLN A CA 1
ATOM 771 C C . GLN A 1 97 ? -2.390 7.718 -13.562 1.00 96.94 97 GLN A C 1
ATOM 773 O O . GLN A 1 97 ? -2.732 6.595 -13.182 1.00 96.94 97 GLN A O 1
ATOM 778 N N . LEU A 1 98 ? -3.234 8.755 -13.516 1.00 97.75 98 LEU A N 1
ATOM 779 C CA . LEU A 1 98 ? -4.576 8.688 -12.923 1.00 97.75 98 LEU A CA 1
ATOM 780 C C . LEU A 1 98 ? -5.465 7.549 -13.476 1.00 97.75 98 LEU A C 1
ATOM 782 O O . LEU A 1 98 ? -6.077 6.856 -12.656 1.00 97.75 98 LEU A O 1
ATOM 786 N N . PRO A 1 99 ? -5.561 7.303 -14.801 1.00 98.00 99 PRO A N 1
ATOM 787 C CA . PRO A 1 99 ? -6.411 6.230 -15.328 1.00 98.00 99 PRO A CA 1
ATOM 788 C C . PRO A 1 99 ? -5.979 4.838 -14.846 1.00 98.00 99 PRO A C 1
ATOM 790 O O . PRO A 1 99 ? -6.810 3.999 -14.492 1.00 98.00 99 PRO A O 1
ATOM 793 N N . GLU A 1 100 ? -4.676 4.585 -14.794 1.00 98.00 100 GLU A N 1
ATOM 794 C CA . GLU A 1 100 ? -4.084 3.331 -14.337 1.00 98.00 100 GLU A CA 1
ATOM 795 C C . GLU A 1 100 ? -4.258 3.150 -12.828 1.00 98.00 100 GLU A C 1
ATOM 797 O O . GLU A 1 100 ? -4.624 2.063 -12.369 1.00 98.00 100 GLU A O 1
ATOM 802 N N . PHE A 1 101 ? -4.096 4.228 -12.059 1.00 98.38 101 PHE A N 1
ATOM 803 C CA . PHE A 1 101 ? -4.382 4.243 -10.629 1.00 98.38 101 PHE A CA 1
ATOM 804 C C . PHE A 1 101 ? -5.843 3.872 -10.343 1.00 98.38 101 PHE A C 1
ATOM 806 O O . PHE A 1 101 ? -6.116 2.987 -9.530 1.00 98.38 101 PHE A O 1
ATOM 813 N N . GLN A 1 102 ? -6.800 4.466 -11.062 1.00 98.31 102 GLN A N 1
ATOM 814 C CA . GLN A 1 102 ? -8.233 4.198 -10.879 1.00 98.31 102 GLN A CA 1
ATOM 815 C C . GLN A 1 102 ? -8.610 2.728 -11.097 1.00 98.31 102 GLN A C 1
ATOM 817 O O . GLN A 1 102 ? -9.542 2.225 -10.465 1.00 98.31 102 GLN A O 1
ATOM 822 N N . ARG A 1 103 ? -7.864 2.002 -11.935 1.00 97.44 103 ARG A N 1
ATOM 823 C CA . ARG A 1 103 ? -8.087 0.568 -12.168 1.00 97.44 103 ARG A CA 1
ATOM 824 C C . ARG A 1 103 ? -7.730 -0.286 -10.954 1.00 97.44 103 ARG A C 1
ATOM 826 O O . ARG A 1 103 ? -8.370 -1.317 -10.731 1.00 97.44 103 ARG A O 1
ATOM 833 N N . CYS A 1 104 ? -6.737 0.120 -10.163 1.00 97.12 104 CYS A N 1
ATOM 834 C CA . CYS A 1 104 ? -6.192 -0.674 -9.059 1.00 97.12 104 CYS A CA 1
ATOM 835 C C . CYS A 1 104 ? -6.400 -0.066 -7.660 1.00 97.12 104 CYS A C 1
ATOM 837 O O . CYS A 1 104 ? -6.162 -0.761 -6.671 1.00 97.12 104 CYS A O 1
ATOM 839 N N . MET A 1 105 ? -6.912 1.165 -7.543 1.00 97.88 105 MET A N 1
ATOM 840 C CA . MET A 1 105 ? -7.033 1.878 -6.263 1.00 97.88 105 MET A CA 1
ATOM 841 C C . MET A 1 105 ? -7.851 1.120 -5.207 1.00 97.88 105 MET A C 1
ATOM 843 O O . MET A 1 105 ? -7.483 1.103 -4.040 1.00 97.88 105 MET A O 1
ATOM 847 N N . MET A 1 106 ? -8.936 0.432 -5.577 1.00 98.31 106 MET A N 1
ATOM 848 C CA . MET A 1 106 ? -9.766 -0.276 -4.592 1.00 98.31 106 MET A CA 1
ATOM 849 C C . MET A 1 106 ? -9.021 -1.427 -3.889 1.00 98.31 1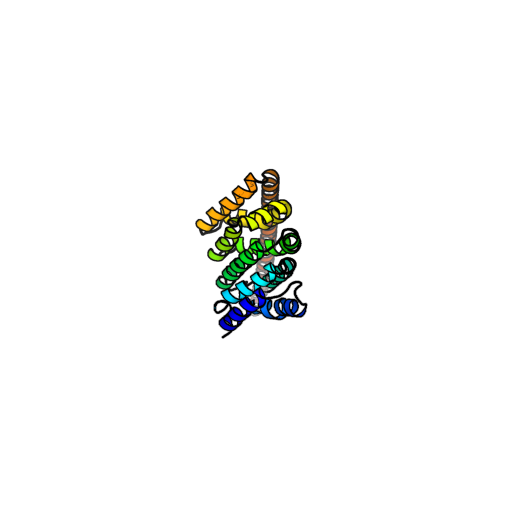06 MET A C 1
ATOM 851 O O . MET A 1 106 ? -8.970 -1.431 -2.657 1.00 98.31 106 MET A O 1
ATOM 855 N N . PRO A 1 107 ? -8.453 -2.427 -4.600 1.00 98.44 107 PRO A N 1
ATOM 856 C CA . PRO A 1 107 ? -7.673 -3.475 -3.942 1.00 98.44 107 PRO A CA 1
ATOM 857 C C . PRO A 1 107 ? -6.402 -2.933 -3.272 1.00 98.44 107 PRO A C 1
ATOM 859 O O . PRO A 1 107 ? -6.038 -3.431 -2.208 1.00 98.44 107 PRO A O 1
ATOM 862 N N . LEU A 1 108 ? -5.776 -1.898 -3.842 1.00 98.69 108 LEU A N 1
ATOM 863 C CA . LEU A 1 108 ? -4.621 -1.220 -3.257 1.00 98.69 108 LEU A CA 1
ATOM 864 C C . LEU A 1 108 ? -4.948 -0.621 -1.885 1.00 98.69 108 LEU A C 1
ATOM 866 O O . LEU A 1 108 ? -4.325 -0.985 -0.891 1.00 98.69 108 LEU A O 1
ATOM 870 N N . PHE A 1 109 ? -5.967 0.233 -1.790 1.00 98.69 109 PHE A N 1
ATOM 871 C CA . PHE A 1 109 ? -6.282 0.926 -0.539 1.00 98.69 109 PHE A CA 1
ATOM 872 C C . PHE A 1 109 ? -6.900 0.023 0.523 1.00 98.69 109 PHE A C 1
ATOM 874 O O . PHE A 1 109 ? -6.755 0.303 1.708 1.00 98.69 109 PHE A O 1
ATOM 881 N N . ARG A 1 110 ? -7.491 -1.118 0.145 1.00 98.62 110 ARG A N 1
ATOM 882 C CA . ARG A 1 110 ? -7.819 -2.175 1.118 1.00 98.62 110 ARG A CA 1
ATOM 883 C C . ARG A 1 110 ? -6.564 -2.745 1.770 1.00 98.62 110 ARG A C 1
ATOM 885 O O . ARG A 1 110 ? -6.559 -2.982 2.974 1.00 98.62 110 ARG A O 1
ATOM 892 N N . ARG A 1 111 ? -5.493 -2.951 0.994 1.00 98.69 111 ARG A N 1
ATOM 893 C CA . ARG A 1 111 ? -4.213 -3.393 1.551 1.00 98.69 111 ARG A CA 1
ATOM 894 C C . ARG A 1 111 ? -3.579 -2.307 2.413 1.00 98.69 111 ARG A C 1
ATOM 896 O O . ARG A 1 111 ? -3.199 -2.608 3.538 1.00 98.69 111 ARG A O 1
ATOM 903 N N . ILE A 1 112 ? -3.542 -1.064 1.935 1.00 98.69 112 ILE A N 1
ATOM 904 C CA . ILE A 1 112 ? -3.027 0.067 2.718 1.00 98.69 112 ILE A CA 1
ATOM 905 C C . ILE A 1 112 ? -3.798 0.222 4.034 1.00 98.69 112 ILE A C 1
ATOM 907 O O . ILE A 1 112 ? -3.166 0.364 5.072 1.00 98.69 112 ILE A O 1
ATOM 911 N N . ALA A 1 113 ? -5.128 0.085 4.047 1.00 98.56 113 ALA A N 1
ATOM 912 C CA . ALA A 1 113 ? -5.924 0.120 5.280 1.00 98.56 113 ALA A CA 1
ATOM 913 C C . ALA A 1 113 ? -5.485 -0.937 6.315 1.00 98.56 113 ALA A C 1
ATOM 915 O O . ALA A 1 113 ? -5.466 -0.661 7.518 1.00 98.56 113 ALA A O 1
ATOM 916 N N . HIS A 1 114 ? -5.091 -2.133 5.864 1.00 98.19 114 HIS A N 1
ATOM 917 C CA . HIS A 1 114 ? -4.512 -3.150 6.744 1.00 98.19 114 HIS A CA 1
ATOM 918 C C . HIS A 1 114 ? -3.129 -2.754 7.266 1.00 98.19 114 HIS A C 1
ATOM 920 O O . HIS A 1 114 ? -2.881 -2.923 8.457 1.00 98.19 114 HIS A O 1
ATOM 926 N N . CYS A 1 115 ? -2.258 -2.198 6.419 1.00 98.31 115 CYS A N 1
ATOM 927 C CA . CYS A 1 115 ? -0.938 -1.721 6.842 1.00 98.31 115 CYS A CA 1
ATOM 928 C C . CYS A 1 115 ? -1.050 -0.569 7.850 1.00 98.31 115 CYS A C 1
ATOM 930 O O . CYS A 1 115 ? -0.349 -0.575 8.857 1.00 98.31 115 CYS A O 1
ATOM 932 N N . LEU A 1 116 ? -1.984 0.365 7.633 1.00 98.06 116 LEU A N 1
ATOM 933 C CA . LEU A 1 116 ? -2.308 1.433 8.581 1.00 98.06 116 LEU A CA 1
ATOM 934 C C . LEU A 1 116 ? -2.730 0.853 9.934 1.00 98.06 116 LEU A C 1
ATOM 936 O O . LEU A 1 116 ? -2.254 1.311 10.962 1.00 98.06 116 LEU A O 1
ATOM 940 N N . SER A 1 117 ? -3.564 -0.189 9.936 1.00 96.62 117 SER A N 1
ATOM 941 C CA . SER A 1 117 ? -4.036 -0.856 11.161 1.00 96.62 117 SER A CA 1
ATOM 942 C C . SER A 1 117 ? -2.998 -1.793 11.805 1.00 96.62 117 SER A C 1
ATOM 944 O O . SER A 1 117 ? -3.328 -2.505 12.757 1.00 96.62 117 SER A O 1
ATOM 946 N N . SER A 1 118 ? -1.773 -1.869 11.275 1.00 97.06 118 SER A N 1
ATOM 947 C CA . SER A 1 118 ? -0.735 -2.762 11.790 1.00 97.06 118 SER A CA 1
ATOM 948 C C . SER A 1 118 ? -0.271 -2.319 13.174 1.00 97.06 118 SER A C 1
ATOM 950 O O . SER A 1 118 ? 0.005 -1.147 13.404 1.00 97.06 118 SER A O 1
ATOM 952 N N . SER A 1 119 ? -0.103 -3.272 14.092 1.00 95.50 119 SER A N 1
ATOM 953 C CA . SER A 1 119 ? 0.515 -3.005 15.396 1.00 95.50 119 SER A CA 1
ATOM 954 C C . SER A 1 119 ? 2.030 -2.797 15.304 1.00 95.50 119 SER A C 1
ATOM 956 O O . SER A 1 119 ? 2.646 -2.289 16.246 1.00 95.50 119 SER A O 1
ATOM 958 N N . HIS A 1 120 ? 2.648 -3.185 14.182 1.00 97.50 120 HIS A N 1
ATOM 959 C CA . HIS A 1 120 ? 4.067 -2.979 13.935 1.00 97.50 120 HIS A CA 1
ATOM 960 C C . HIS A 1 120 ? 4.305 -1.556 13.427 1.00 97.50 120 HIS A C 1
ATOM 962 O O . HIS A 1 120 ? 4.036 -1.252 12.264 1.00 97.50 120 HIS A O 1
ATOM 968 N N . PHE A 1 121 ? 4.870 -0.698 14.280 1.00 97.38 121 PHE A N 1
ATOM 969 C CA . PHE A 1 121 ? 4.926 0.742 14.013 1.00 97.38 121 PHE A CA 1
ATOM 970 C C . PHE A 1 121 ? 5.581 1.098 12.670 1.00 97.38 121 PHE A C 1
ATOM 972 O O . PHE A 1 121 ? 5.031 1.925 11.960 1.00 97.38 121 PHE A O 1
ATOM 979 N N . GLN A 1 122 ? 6.675 0.433 12.264 1.00 98.38 122 GLN A N 1
ATOM 980 C CA . GLN A 1 122 ? 7.348 0.749 10.991 1.00 98.38 122 GLN A CA 1
ATOM 981 C C . GLN A 1 122 ? 6.460 0.493 9.766 1.00 98.38 122 GLN A C 1
ATOM 983 O O . GLN A 1 122 ? 6.614 1.162 8.752 1.00 98.38 122 GLN A O 1
ATOM 988 N N . VAL A 1 123 ? 5.529 -0.466 9.842 1.00 98.56 123 VAL A N 1
ATOM 989 C CA . VAL A 1 123 ? 4.602 -0.757 8.738 1.00 98.56 123 VAL A CA 1
ATOM 990 C C . VAL A 1 123 ? 3.539 0.336 8.662 1.00 98.56 123 VAL A C 1
ATOM 992 O O . VAL A 1 123 ? 3.315 0.896 7.592 1.00 98.56 123 VAL A O 1
ATOM 995 N N . ALA A 1 124 ? 2.920 0.668 9.799 1.00 98.44 124 ALA A N 1
ATOM 996 C CA . ALA A 1 124 ? 1.904 1.714 9.873 1.00 98.44 124 ALA A CA 1
ATOM 997 C C . ALA A 1 124 ? 2.476 3.089 9.493 1.00 98.44 124 ALA A C 1
ATOM 999 O O . ALA A 1 124 ? 1.891 3.803 8.683 1.00 98.44 124 ALA A O 1
ATOM 1000 N N . GLU A 1 125 ? 3.651 3.427 10.022 1.00 98.19 125 GLU A N 1
ATOM 1001 C CA . GLU A 1 125 ? 4.392 4.646 9.703 1.00 98.19 125 GLU A CA 1
ATOM 1002 C C . GLU A 1 125 ? 4.735 4.720 8.211 1.00 98.19 125 GLU A C 1
ATOM 1004 O O . GLU A 1 125 ? 4.392 5.703 7.554 1.00 98.19 125 GLU A O 1
ATOM 1009 N N . ARG A 1 126 ? 5.326 3.663 7.634 1.00 98.56 126 ARG A N 1
ATOM 1010 C CA . ARG A 1 126 ? 5.680 3.643 6.207 1.00 98.56 126 ARG A CA 1
ATOM 1011 C C . ARG A 1 126 ? 4.463 3.799 5.295 1.00 98.56 126 ARG A C 1
ATOM 1013 O O . ARG A 1 126 ? 4.583 4.437 4.252 1.00 98.56 126 ARG A O 1
ATOM 1020 N N . ALA A 1 127 ? 3.315 3.242 5.684 1.00 98.62 127 ALA A N 1
ATOM 1021 C CA . ALA A 1 127 ? 2.057 3.399 4.960 1.00 98.62 127 ALA A CA 1
ATOM 1022 C C . ALA A 1 127 ? 1.479 4.821 5.084 1.00 98.62 127 ALA A C 1
ATOM 1024 O O . ALA A 1 127 ? 0.963 5.350 4.103 1.00 98.62 127 ALA A O 1
ATOM 1025 N N . LEU A 1 128 ? 1.581 5.459 6.256 1.00 98.38 128 LEU A N 1
ATOM 1026 C CA . LEU A 1 128 ? 1.159 6.853 6.459 1.00 98.38 128 LEU A CA 1
ATOM 1027 C C . LEU A 1 128 ? 2.022 7.841 5.662 1.00 98.38 128 LEU A C 1
ATOM 1029 O O . LEU A 1 128 ? 1.501 8.841 5.173 1.00 98.38 128 LEU A O 1
ATOM 1033 N N . TYR A 1 129 ? 3.309 7.544 5.471 1.00 97.94 129 TYR A N 1
ATOM 1034 C CA . TYR A 1 129 ? 4.207 8.375 4.665 1.00 97.94 129 TYR A CA 1
ATOM 1035 C C . TYR A 1 129 ? 3.835 8.459 3.178 1.00 97.94 129 TYR A C 1
ATOM 1037 O O . TYR A 1 129 ? 4.288 9.384 2.513 1.00 97.94 129 TYR A O 1
ATOM 1045 N N . LEU A 1 130 ? 2.946 7.597 2.663 1.00 98.31 130 LEU A N 1
ATOM 1046 C CA . LEU A 1 130 ? 2.422 7.736 1.294 1.00 98.31 130 LEU A CA 1
ATOM 1047 C C . LEU A 1 130 ? 1.733 9.092 1.057 1.00 98.31 130 LEU A C 1
ATOM 1049 O O . LEU A 1 130 ? 1.721 9.581 -0.065 1.00 98.31 130 LEU A O 1
ATOM 1053 N N . TRP A 1 131 ? 1.182 9.715 2.104 1.00 97.94 131 TRP A N 1
ATOM 1054 C CA . TRP A 1 131 ? 0.578 11.051 2.026 1.00 97.94 131 TRP A CA 1
ATOM 1055 C C . TRP A 1 131 ? 1.591 12.1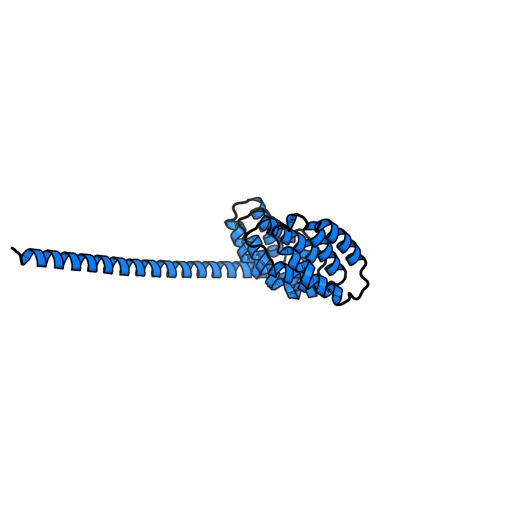99 2.047 1.00 97.94 131 TRP A C 1
ATOM 1057 O O . TRP A 1 131 ? 1.198 13.347 1.874 1.00 97.94 131 TRP A O 1
ATOM 1067 N N . SER A 1 132 ? 2.872 11.923 2.298 1.00 96.94 132 SER A N 1
ATOM 1068 C CA . SER A 1 132 ? 3.941 12.930 2.231 1.00 96.94 132 SER A CA 1
ATOM 1069 C C . SER A 1 132 ? 4.481 13.131 0.816 1.00 96.94 132 SER A C 1
ATOM 1071 O O . SER A 1 132 ? 5.274 14.040 0.598 1.00 96.94 132 SER A O 1
ATOM 1073 N N . ASN A 1 133 ? 4.067 12.285 -0.124 1.00 97.75 133 ASN A N 1
ATOM 1074 C CA . ASN A 1 133 ? 4.408 12.397 -1.528 1.00 97.75 133 ASN A CA 1
ATOM 1075 C C . ASN A 1 133 ? 3.296 13.157 -2.274 1.00 97.75 133 ASN A C 1
ATOM 1077 O O . ASN A 1 133 ? 2.150 12.704 -2.298 1.00 97.75 133 ASN A O 1
ATOM 1081 N N . ASP A 1 134 ? 3.639 14.287 -2.896 1.00 97.94 134 ASP A N 1
ATOM 1082 C CA . ASP A 1 134 ? 2.675 15.195 -3.535 1.00 97.94 134 ASP A CA 1
ATOM 1083 C C . ASP A 1 134 ? 1.893 14.540 -4.685 1.00 97.94 134 ASP A C 1
ATOM 1085 O O . ASP A 1 134 ? 0.691 14.775 -4.845 1.00 97.94 134 ASP A O 1
ATOM 1089 N N . HIS A 1 135 ? 2.545 13.699 -5.492 1.00 98.31 135 HIS A N 1
ATOM 1090 C CA . HIS A 1 135 ? 1.886 13.033 -6.616 1.00 98.31 135 HIS A CA 1
ATOM 1091 C C . HIS A 1 135 ? 0.884 11.988 -6.126 1.00 98.31 135 HIS A C 1
ATOM 1093 O O . HIS A 1 135 ? -0.274 11.970 -6.560 1.00 98.31 135 HIS A O 1
ATOM 1099 N N . ILE A 1 136 ? 1.294 11.155 -5.169 1.00 98.56 136 ILE A N 1
ATOM 1100 C CA . ILE A 1 136 ? 0.427 10.134 -4.569 1.00 98.56 136 ILE A CA 1
ATOM 1101 C C . ILE A 1 136 ? -0.728 10.788 -3.810 1.00 98.56 136 ILE A C 1
ATOM 1103 O O . ILE A 1 136 ? -1.880 10.367 -3.955 1.00 98.56 136 ILE A O 1
ATOM 1107 N N . GLU A 1 137 ? -0.454 11.842 -3.043 1.00 97.88 137 GLU A N 1
ATOM 1108 C CA . GLU A 1 137 ? -1.471 12.632 -2.351 1.00 97.88 137 GLU A CA 1
ATOM 1109 C C . GLU A 1 137 ? -2.505 13.173 -3.343 1.00 97.88 137 GLU A C 1
ATOM 1111 O O . GLU A 1 137 ? -3.706 12.986 -3.141 1.00 97.88 137 GLU A O 1
ATOM 1116 N N . ASN A 1 138 ? -2.068 13.732 -4.472 1.00 98.25 138 ASN A N 1
ATOM 1117 C CA . ASN A 1 138 ? -2.961 14.225 -5.516 1.00 98.25 138 ASN A CA 1
ATOM 1118 C C . ASN A 1 138 ? -3.817 13.107 -6.150 1.00 98.25 138 ASN A C 1
ATOM 1120 O O . ASN A 1 138 ? -5.029 13.284 -6.333 1.00 98.25 138 ASN A O 1
ATOM 1124 N N . LEU A 1 139 ? -3.241 11.930 -6.434 1.00 98.50 139 LEU A N 1
ATOM 1125 C CA . LEU A 1 139 ? -3.999 10.755 -6.901 1.00 98.50 139 LEU A CA 1
ATOM 1126 C C . LEU A 1 139 ? -5.082 10.347 -5.889 1.00 98.50 139 LEU A C 1
ATOM 1128 O O . LEU A 1 139 ? -6.226 10.063 -6.270 1.00 98.50 139 LEU A O 1
ATOM 1132 N N . ILE A 1 140 ? -4.744 10.352 -4.597 1.00 98.50 140 ILE A N 1
ATOM 1133 C CA . ILE A 1 140 ? -5.674 10.051 -3.503 1.00 98.50 140 ILE A CA 1
ATOM 1134 C C . ILE A 1 140 ? -6.776 11.109 -3.427 1.00 98.50 140 ILE A C 1
ATOM 1136 O O . ILE A 1 140 ? -7.959 10.765 -3.372 1.00 98.50 140 ILE A O 1
ATOM 1140 N N . ARG A 1 141 ? -6.414 12.392 -3.478 1.00 97.50 141 ARG A N 1
ATOM 1141 C CA . ARG A 1 141 ? -7.328 13.536 -3.377 1.00 97.50 141 ARG A CA 1
ATOM 1142 C C . ARG A 1 141 ? -8.393 13.525 -4.468 1.00 97.50 141 ARG A C 1
ATOM 1144 O O . ARG A 1 141 ? -9.574 13.762 -4.186 1.00 97.50 141 ARG A O 1
ATOM 1151 N N . GLN A 1 142 ? -8.003 13.211 -5.702 1.00 98.12 142 GLN A N 1
ATOM 1152 C CA . GLN A 1 142 ? -8.919 13.115 -6.845 1.00 98.12 142 GLN A CA 1
ATOM 1153 C C . GLN A 1 142 ? -9.897 11.936 -6.726 1.00 98.12 142 GLN A C 1
ATOM 1155 O O . GLN A 1 142 ? -11.010 12.005 -7.243 1.00 98.12 142 GLN A O 1
ATOM 1160 N N . ASN A 1 143 ? -9.528 10.883 -5.991 1.00 98.44 143 ASN A N 1
ATOM 1161 C CA . ASN A 1 143 ? -10.328 9.665 -5.821 1.00 98.44 143 ASN A CA 1
ATOM 1162 C C . ASN A 1 143 ? -10.856 9.473 -4.385 1.00 98.44 143 ASN A C 1
ATOM 1164 O O . ASN A 1 143 ? -11.308 8.385 -4.010 1.00 98.44 143 ASN A O 1
ATOM 1168 N N . ARG A 1 144 ? -10.847 10.538 -3.573 1.00 97.88 144 ARG A N 1
ATOM 1169 C CA . ARG A 1 144 ? -11.168 10.505 -2.136 1.00 97.88 144 ARG A CA 1
ATOM 1170 C C . ARG A 1 144 ? -12.537 9.911 -1.807 1.00 97.88 144 ARG A C 1
ATOM 1172 O O . ARG A 1 144 ? -12.653 9.206 -0.814 1.00 97.88 144 ARG A O 1
ATOM 1179 N N . LYS A 1 145 ? -13.543 10.102 -2.670 1.00 97.94 145 LYS A N 1
ATOM 1180 C CA . LYS A 1 145 ? -14.898 9.542 -2.492 1.00 97.94 145 LYS A CA 1
ATOM 1181 C C . LYS A 1 145 ? -14.908 8.012 -2.414 1.00 97.94 145 LYS A C 1
ATOM 1183 O O . LYS A 1 145 ? -15.795 7.439 -1.794 1.00 97.94 145 LYS A O 1
ATOM 1188 N N . VAL A 1 146 ? -13.924 7.355 -3.031 1.00 98.25 146 VAL A N 1
ATOM 1189 C CA . VAL A 1 146 ? -13.748 5.898 -2.969 1.00 98.25 146 VAL A CA 1
ATOM 1190 C C . VAL A 1 146 ? -12.735 5.517 -1.893 1.00 98.25 146 VAL A C 1
ATOM 1192 O O . VAL A 1 146 ? -12.956 4.560 -1.157 1.00 98.25 146 VAL A O 1
ATOM 1195 N N . ILE A 1 147 ? -11.625 6.252 -1.799 1.00 98.56 147 ILE A N 1
ATOM 1196 C CA . ILE A 1 147 ? -10.495 5.889 -0.936 1.00 98.56 147 ILE A CA 1
ATOM 1197 C C . ILE A 1 147 ? -10.786 6.155 0.540 1.00 98.56 147 ILE A C 1
ATOM 1199 O O . ILE A 1 147 ? -10.535 5.276 1.365 1.00 98.56 147 ILE A O 1
ATOM 1203 N N . LEU A 1 148 ? -11.322 7.331 0.878 1.00 98.38 148 LEU A N 1
ATOM 1204 C CA . LEU A 1 148 ? -11.516 7.736 2.268 1.00 98.38 148 LEU A CA 1
ATOM 1205 C C . LEU A 1 148 ? -12.389 6.729 3.033 1.00 98.38 148 LEU A C 1
ATOM 1207 O O . LEU A 1 148 ? -11.900 6.220 4.040 1.00 98.38 148 LEU A O 1
ATOM 1211 N N . PRO A 1 149 ? -13.573 6.301 2.544 1.00 98.38 149 PRO A N 1
ATOM 1212 C CA . PRO A 1 149 ? -14.377 5.298 3.246 1.00 98.38 149 PRO A CA 1
ATOM 1213 C C . PRO A 1 149 ? -13.664 3.959 3.505 1.00 98.38 149 PRO A C 1
ATOM 1215 O O . PRO A 1 149 ? -14.021 3.253 4.446 1.00 98.38 149 PRO A O 1
ATOM 1218 N N . ILE A 1 150 ? -12.673 3.582 2.683 1.00 98.56 150 ILE A N 1
ATOM 1219 C CA . ILE A 1 150 ? -11.916 2.327 2.839 1.00 98.56 150 ILE A CA 1
ATOM 1220 C C . ILE A 1 150 ? -10.918 2.431 3.996 1.00 98.56 150 ILE A C 1
ATOM 1222 O O . ILE A 1 150 ? -10.791 1.496 4.786 1.00 98.56 150 ILE A O 1
ATOM 1226 N N . ILE A 1 151 ? -10.195 3.547 4.087 1.00 98.44 151 ILE A N 1
ATOM 1227 C CA . ILE A 1 151 ? -9.127 3.736 5.081 1.00 98.44 151 ILE A CA 1
ATOM 1228 C C . ILE A 1 151 ? -9.625 4.357 6.387 1.00 98.44 151 ILE A C 1
ATOM 1230 O O . ILE A 1 151 ? -8.962 4.216 7.413 1.00 98.44 151 ILE A O 1
ATOM 1234 N N . PHE A 1 152 ? -10.778 5.029 6.372 1.00 98.38 152 PHE A N 1
ATOM 1235 C CA . PHE A 1 152 ? -11.290 5.791 7.510 1.00 98.38 152 PHE A CA 1
ATOM 1236 C C . PHE A 1 152 ? -11.365 4.975 8.812 1.00 98.38 152 PHE A C 1
ATOM 1238 O O . PHE A 1 152 ? -10.868 5.460 9.831 1.00 98.38 152 PHE A O 1
ATOM 1245 N N . PRO A 1 153 ? -11.858 3.715 8.817 1.00 98.00 153 PRO A N 1
ATOM 1246 C CA . PRO A 1 153 ? -11.879 2.915 10.040 1.00 98.00 153 PRO A CA 1
ATOM 1247 C C . PRO A 1 153 ? -10.488 2.659 10.635 1.00 98.00 153 PRO A C 1
ATOM 1249 O O . PRO A 1 153 ? -10.351 2.595 11.856 1.00 98.00 153 PRO A O 1
ATOM 1252 N N . ALA A 1 154 ? -9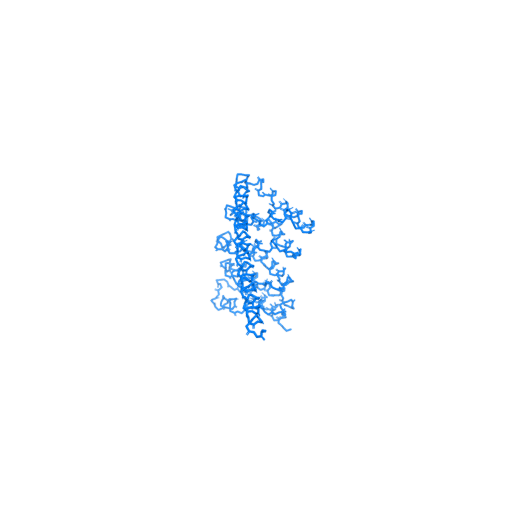.459 2.515 9.792 1.00 97.94 154 ALA A N 1
ATOM 1253 C CA . ALA A 1 154 ? -8.079 2.341 10.241 1.00 97.94 154 ALA A CA 1
ATOM 1254 C C . ALA A 1 154 ? -7.547 3.627 10.889 1.00 97.94 154 ALA A C 1
ATOM 1256 O O . ALA A 1 154 ? -6.950 3.572 11.962 1.00 97.94 154 ALA A O 1
ATOM 1257 N N . LEU A 1 155 ? -7.822 4.786 10.280 1.00 97.88 155 LEU A N 1
ATOM 1258 C CA . LEU A 1 155 ? -7.417 6.088 10.815 1.00 97.88 155 LEU A CA 1
ATOM 1259 C C . LEU A 1 155 ? -8.076 6.377 12.175 1.00 97.88 155 LEU A C 1
ATOM 1261 O O . LEU A 1 155 ? -7.392 6.780 13.116 1.00 97.88 155 LEU A O 1
ATOM 1265 N N . GLU A 1 156 ? -9.382 6.127 12.314 1.00 96.56 156 GLU A N 1
ATOM 1266 C CA . GLU A 1 156 ? -10.103 6.329 13.581 1.00 96.56 156 GLU A CA 1
ATOM 1267 C C . GLU A 1 156 ? -9.583 5.428 14.701 1.00 96.56 156 GLU A C 1
ATOM 1269 O O . GLU A 1 156 ? -9.310 5.902 15.806 1.00 96.56 156 GLU A O 1
ATOM 1274 N N . LYS A 1 157 ? -9.407 4.131 14.421 1.00 95.44 157 LYS A N 1
ATOM 1275 C CA . LYS A 1 157 ? -8.874 3.181 15.408 1.00 95.44 157 LYS A CA 1
ATOM 1276 C C . LYS A 1 157 ? -7.462 3.573 15.831 1.00 95.44 157 LYS A C 1
ATOM 1278 O O . LYS A 1 157 ? -7.175 3.619 17.025 1.00 95.44 157 LYS A O 1
ATOM 1283 N N . ASN A 1 158 ? -6.605 3.946 14.884 1.00 94.69 158 ASN A N 1
ATOM 1284 C CA . ASN A 1 158 ? -5.234 4.342 15.186 1.00 94.69 158 ASN A CA 1
ATOM 1285 C C . ASN A 1 158 ? -5.148 5.555 16.113 1.00 94.69 158 ASN A C 1
ATOM 1287 O O . ASN A 1 158 ? -4.383 5.521 17.076 1.00 94.69 158 ASN A O 1
ATOM 1291 N N . CYS A 1 159 ? -5.952 6.596 15.876 1.00 91.50 159 CYS A N 1
ATOM 1292 C CA . CYS A 1 159 ? -5.983 7.772 16.750 1.00 91.50 159 CYS A CA 1
ATOM 1293 C C . CYS A 1 159 ? -6.387 7.440 18.191 1.00 91.50 159 CYS A C 1
ATOM 1295 O O . CYS A 1 159 ? -5.947 8.122 19.112 1.00 91.50 159 CYS A O 1
ATOM 1297 N N . ARG A 1 160 ? -7.230 6.421 18.390 1.00 91.25 160 ARG A N 1
ATOM 1298 C CA . ARG A 1 160 ? -7.735 6.042 19.716 1.00 91.25 160 ARG A CA 1
ATOM 1299 C C . ARG A 1 160 ? -6.808 5.073 20.442 1.00 91.25 160 ARG A C 1
ATOM 1301 O O . ARG A 1 160 ? -6.667 5.171 21.655 1.00 91.25 160 ARG A O 1
ATOM 1308 N N . THR A 1 161 ? -6.225 4.111 19.726 1.00 92.06 161 THR A N 1
ATOM 1309 C CA . THR A 1 161 ? -5.644 2.916 20.361 1.00 92.06 161 THR A CA 1
ATOM 1310 C C . THR A 1 161 ? -4.243 2.544 19.893 1.00 92.06 161 THR A C 1
ATOM 1312 O O . THR A 1 161 ? -3.687 1.580 20.418 1.00 92.06 161 THR A O 1
ATOM 1315 N N . HIS A 1 162 ? -3.645 3.235 18.916 1.00 95.69 162 HIS A N 1
ATOM 1316 C CA . HIS A 1 162 ? -2.288 2.879 18.492 1.00 95.69 162 HIS A CA 1
ATOM 1317 C C . HIS A 1 162 ? -1.280 3.203 19.604 1.00 95.69 162 HIS A C 1
ATOM 1319 O O . HIS A 1 162 ? -1.307 4.293 20.156 1.00 95.69 162 HIS A O 1
ATOM 1325 N N . TRP A 1 163 ? -0.374 2.289 19.948 1.00 96.88 163 TRP A N 1
ATOM 1326 C CA . TRP A 1 163 ? 0.529 2.469 21.097 1.00 96.88 163 TRP A CA 1
ATOM 1327 C C . TRP A 1 163 ? 1.675 3.465 20.833 1.00 96.88 163 TRP A C 1
ATOM 1329 O O . TRP A 1 163 ? 2.208 4.068 21.761 1.00 96.88 163 TRP A O 1
ATOM 1339 N N . ASN A 1 164 ? 2.077 3.625 19.568 1.00 97.44 164 ASN A N 1
ATOM 1340 C CA . ASN A 1 164 ? 3.178 4.499 19.162 1.00 97.44 164 ASN A CA 1
ATOM 1341 C C . ASN A 1 164 ? 2.686 5.926 18.854 1.00 97.44 164 ASN A C 1
ATOM 1343 O O . ASN A 1 164 ? 1.825 6.101 17.989 1.00 97.44 164 ASN A O 1
ATOM 1347 N N . GLN A 1 165 ? 3.275 6.933 19.507 1.00 96.19 165 GLN A N 1
ATOM 1348 C CA . GLN A 1 165 ? 2.880 8.340 19.358 1.00 96.19 165 GLN A CA 1
ATOM 1349 C C . GLN A 1 165 ? 3.198 8.947 17.984 1.00 96.19 165 GLN A C 1
ATOM 1351 O O . GLN A 1 165 ? 2.425 9.771 17.499 1.00 96.19 165 GLN A O 1
ATOM 1356 N N . ALA A 1 166 ? 4.293 8.548 17.330 1.00 96.38 166 ALA A N 1
ATOM 1357 C CA . ALA A 1 166 ? 4.624 9.053 15.996 1.00 96.38 166 ALA A CA 1
ATOM 1358 C C . ALA A 1 166 ? 3.565 8.613 14.974 1.00 96.38 166 ALA A C 1
ATOM 1360 O O . ALA A 1 166 ? 3.054 9.435 14.216 1.00 96.38 166 ALA A O 1
ATOM 1361 N N . VAL A 1 167 ? 3.138 7.348 15.042 1.00 97.94 167 VAL A N 1
ATOM 1362 C CA . VAL A 1 167 ? 2.039 6.824 14.214 1.00 97.94 167 VAL A CA 1
ATOM 1363 C C . VAL A 1 167 ? 0.725 7.557 14.499 1.00 97.94 167 VAL A C 1
ATOM 1365 O O . VAL A 1 167 ? 0.016 7.913 13.558 1.00 97.94 167 VAL A O 1
ATOM 1368 N N . GLN A 1 168 ? 0.397 7.835 15.767 1.00 97.44 168 GLN A N 1
ATOM 1369 C CA . GLN A 1 168 ? -0.786 8.639 16.107 1.00 97.44 168 GLN A CA 1
ATOM 1370 C C . GLN A 1 168 ? -0.715 10.046 15.490 1.00 97.44 168 GLN A C 1
ATOM 1372 O O . GLN A 1 168 ? -1.687 10.492 14.883 1.00 97.44 168 GLN A O 1
ATOM 1377 N N . SER A 1 169 ? 0.435 10.719 15.597 1.00 97.19 169 SER A N 1
ATOM 1378 C CA . SER A 1 169 ? 0.665 12.058 15.037 1.00 97.19 169 SER A CA 1
ATOM 1379 C C . SER A 1 169 ? 0.519 12.079 13.511 1.00 97.19 169 SER A C 1
ATOM 1381 O O . SER A 1 169 ? -0.250 12.869 12.964 1.00 97.19 169 SER A O 1
ATOM 1383 N N . LEU A 1 170 ? 1.162 11.138 12.813 1.00 97.81 170 LEU A N 1
ATOM 1384 C CA . LEU A 1 170 ? 1.024 10.978 11.362 1.00 97.81 170 LEU A CA 1
ATOM 1385 C C . LEU A 1 170 ? -0.426 10.677 10.955 1.00 97.81 170 LEU A C 1
ATOM 1387 O O . LEU A 1 170 ? -0.930 11.240 9.986 1.00 97.81 170 LEU A O 1
ATOM 1391 N N . THR A 1 171 ? -1.132 9.848 11.728 1.00 98.12 171 THR A N 1
ATOM 1392 C CA . THR A 1 171 ? -2.554 9.554 11.493 1.00 98.12 171 THR A CA 1
ATOM 1393 C C . THR A 1 171 ? -3.408 10.818 11.617 1.00 98.12 171 THR A C 1
ATOM 1395 O O . THR A 1 171 ? -4.291 11.047 10.789 1.00 98.12 171 THR A O 1
ATOM 1398 N N . LEU A 1 172 ? -3.144 11.668 12.616 1.00 97.50 172 LEU A N 1
ATOM 1399 C CA . LEU A 1 172 ? -3.841 12.946 12.780 1.00 97.50 172 LEU A CA 1
ATOM 1400 C C . LEU A 1 172 ? -3.589 13.888 11.599 1.00 97.50 172 LEU A C 1
ATOM 1402 O O . LEU A 1 172 ? -4.536 14.524 11.141 1.00 97.50 172 LEU A O 1
ATOM 1406 N N . ASN A 1 173 ? -2.367 13.930 11.063 1.00 97.12 173 ASN A N 1
ATOM 1407 C CA . ASN A 1 173 ? -2.050 14.728 9.874 1.00 97.12 173 ASN A CA 1
ATOM 1408 C C . ASN A 1 173 ? -2.860 14.272 8.652 1.00 97.12 173 ASN A C 1
ATOM 1410 O O . ASN A 1 173 ? -3.475 15.099 7.980 1.00 97.12 173 ASN A O 1
ATOM 1414 N N . VAL A 1 174 ? -2.933 12.959 8.403 1.00 98.00 174 VAL A N 1
ATOM 1415 C CA . VAL A 1 174 ? -3.733 12.402 7.297 1.00 98.00 174 VAL A CA 1
ATOM 1416 C C . VAL A 1 174 ? -5.226 12.682 7.493 1.00 98.00 174 VAL A C 1
ATOM 1418 O O . VAL A 1 174 ? -5.910 13.079 6.552 1.00 98.00 174 VAL A O 1
ATOM 1421 N N . ARG A 1 175 ? -5.755 12.535 8.716 1.00 97.31 175 ARG A N 1
ATOM 1422 C CA . ARG A 1 175 ? -7.158 12.881 9.015 1.00 97.31 175 ARG A CA 1
ATOM 1423 C C . ARG A 1 175 ? -7.436 14.357 8.763 1.00 97.31 175 ARG A C 1
ATOM 1425 O O . ARG A 1 175 ? -8.440 14.678 8.130 1.00 97.31 175 ARG A O 1
ATOM 1432 N N . LYS A 1 176 ? -6.536 15.233 9.217 1.00 96.50 176 LYS A N 1
ATOM 1433 C CA . LYS A 1 176 ? -6.638 16.679 9.021 1.00 96.50 176 LYS A CA 1
ATOM 1434 C C . LYS A 1 176 ? -6.723 17.023 7.533 1.00 96.50 176 LYS A C 1
ATOM 1436 O O . LYS A 1 176 ? -7.669 17.702 7.141 1.00 96.50 176 LYS A O 1
ATOM 1441 N N . LEU A 1 177 ? -5.839 16.452 6.710 1.00 96.50 177 LEU A N 1
ATOM 1442 C CA . LEU A 1 177 ? -5.849 16.626 5.253 1.00 96.50 177 LEU A CA 1
ATOM 1443 C C . LEU A 1 177 ? -7.224 16.321 4.634 1.00 96.50 177 LEU A C 1
ATOM 1445 O O . LEU A 1 177 ? -7.734 17.113 3.841 1.00 96.50 177 LEU A O 1
ATOM 1449 N N . PHE A 1 178 ? -7.849 15.199 5.003 1.00 97.12 178 PHE A N 1
ATOM 1450 C CA . PHE A 1 178 ? -9.177 14.852 4.488 1.00 97.12 178 PHE A CA 1
ATOM 1451 C C . PHE A 1 178 ? -10.277 15.772 5.020 1.00 97.12 178 PHE A C 1
ATOM 1453 O O . PHE A 1 178 ? -11.122 16.198 4.237 1.00 97.12 178 PHE A O 1
ATOM 1460 N N . SER A 1 179 ? -10.246 16.108 6.312 1.00 97.12 179 SER A N 1
ATOM 1461 C CA . SER A 1 179 ? -11.244 16.994 6.924 1.00 97.12 179 SER A CA 1
ATOM 1462 C C . SER A 1 179 ? -11.220 18.412 6.349 1.00 97.12 179 SER A C 1
ATOM 1464 O O . SER A 1 179 ? -12.269 19.028 6.222 1.00 97.12 179 SER A O 1
ATOM 1466 N N . GLU A 1 180 ? -10.048 18.919 5.955 1.00 96.00 180 GLU A N 1
ATOM 1467 C CA . GLU A 1 180 ? -9.902 20.235 5.320 1.00 96.00 180 GLU A CA 1
ATOM 1468 C C . GLU A 1 180 ? -10.276 20.204 3.833 1.00 96.00 180 GLU A C 1
ATOM 1470 O O . GLU A 1 180 ? -10.772 21.191 3.295 1.00 96.00 180 GLU A O 1
ATOM 1475 N N . THR A 1 181 ? -10.052 19.071 3.162 1.00 95.50 181 THR A N 1
ATOM 1476 C CA . THR A 1 181 ? -10.326 18.919 1.726 1.00 95.50 181 THR A CA 1
ATOM 1477 C C . THR A 1 181 ? -11.808 18.695 1.429 1.00 95.50 181 THR A C 1
ATOM 1479 O O . THR A 1 181 ? -12.315 19.204 0.430 1.00 95.50 181 THR A O 1
ATOM 1482 N N . ASP A 1 182 ? -12.491 17.881 2.235 1.00 97.00 182 ASP A N 1
ATOM 1483 C CA . ASP A 1 182 ? -13.890 17.500 2.015 1.00 97.00 182 ASP A CA 1
ATOM 1484 C C . ASP A 1 182 ? -14.588 17.228 3.364 1.00 97.00 182 ASP A C 1
ATOM 1486 O O . ASP A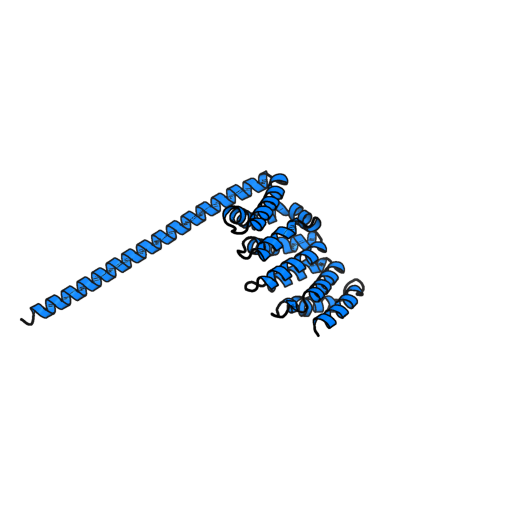 1 182 ? -14.714 16.070 3.777 1.00 97.00 182 ASP A O 1
ATOM 1490 N N . PRO A 1 183 ? -14.996 18.291 4.091 1.00 97.44 183 PRO A N 1
ATOM 1491 C CA . PRO A 1 183 ? -15.582 18.165 5.425 1.00 97.44 183 PRO A CA 1
ATOM 1492 C C . PRO A 1 183 ? -16.866 17.326 5.447 1.00 97.44 183 PRO A C 1
ATOM 1494 O O . PRO A 1 183 ? -17.082 16.566 6.388 1.00 97.44 183 PRO A O 1
ATOM 1497 N N . GLU A 1 184 ? -17.698 17.442 4.407 1.00 97.88 184 GLU A N 1
ATOM 1498 C CA . GLU A 1 184 ? -18.959 16.698 4.286 1.00 97.88 184 GLU A CA 1
ATOM 1499 C C . GLU A 1 184 ? -18.694 15.195 4.173 1.00 97.88 184 GLU A C 1
ATOM 1501 O O . GLU A 1 184 ? -19.197 14.413 4.978 1.00 97.88 184 GLU A O 1
ATOM 1506 N N . LEU A 1 185 ? -17.822 14.784 3.242 1.00 98.06 185 LEU A N 1
ATOM 1507 C CA . LEU A 1 185 ? -17.456 13.375 3.095 1.00 98.06 185 LEU A CA 1
ATOM 1508 C C . LEU A 1 185 ? -16.779 12.822 4.358 1.00 98.06 185 LEU A C 1
ATOM 1510 O O . LEU A 1 185 ? -16.955 11.647 4.695 1.00 98.06 185 LEU A O 1
ATOM 1514 N N . PHE A 1 186 ? -15.971 13.640 5.037 1.00 98.19 186 PHE A N 1
ATOM 1515 C CA . PHE A 1 186 ? -15.322 13.250 6.284 1.00 98.19 186 PHE A CA 1
ATOM 1516 C C . PHE A 1 186 ? -16.350 12.974 7.389 1.00 98.19 186 PHE A C 1
ATOM 1518 O O . PHE A 1 186 ? -16.258 11.935 8.047 1.00 98.19 186 PHE A O 1
ATOM 1525 N N . GLU A 1 187 ? -17.338 13.855 7.565 1.00 98.06 187 GLU A N 1
ATOM 1526 C CA . GLU A 1 187 ? -18.402 13.667 8.557 1.00 98.06 187 GLU A CA 1
ATOM 1527 C C . GLU A 1 187 ? -19.282 12.457 8.218 1.00 98.06 187 GLU A C 1
ATOM 1529 O O . GLU A 1 187 ? -19.555 11.639 9.096 1.00 98.06 187 GLU A O 1
ATOM 1534 N N . ASP A 1 188 ? -19.625 12.250 6.943 1.00 98.19 188 ASP A N 1
ATOM 1535 C CA . ASP A 1 188 ? -20.355 11.057 6.493 1.00 98.19 188 ASP A CA 1
ATOM 1536 C C . ASP A 1 188 ? -19.612 9.762 6.863 1.00 98.19 188 ASP A C 1
ATOM 1538 O O . ASP A 1 188 ? -20.204 8.798 7.367 1.00 98.19 188 ASP A O 1
ATOM 1542 N N . CYS A 1 189 ? -18.291 9.731 6.650 1.00 98.19 189 CYS A N 1
ATOM 1543 C CA . CYS A 1 189 ? -17.457 8.593 7.038 1.00 98.19 189 CYS A CA 1
ATOM 1544 C C . CYS A 1 189 ? -17.420 8.403 8.561 1.00 98.19 189 CYS A C 1
ATOM 1546 O O . CYS A 1 189 ? -17.452 7.262 9.031 1.00 98.19 189 CYS A O 1
ATOM 1548 N N . LEU A 1 190 ? -17.386 9.494 9.331 1.00 97.69 190 LEU A N 1
ATOM 1549 C CA . LEU A 1 190 ? -17.397 9.467 10.793 1.00 97.69 190 LEU A CA 1
ATOM 1550 C C . LEU A 1 190 ? -18.716 8.927 11.349 1.00 97.69 190 LEU A C 1
ATOM 1552 O O . LEU A 1 190 ? -18.699 8.057 12.226 1.00 97.69 190 LEU A O 1
ATOM 1556 N N . CYS A 1 191 ? -19.849 9.390 10.824 1.00 97.81 191 CYS A N 1
ATOM 1557 C CA . CYS A 1 191 ? -21.173 8.880 11.167 1.00 97.81 191 CYS A CA 1
ATOM 1558 C C . CYS A 1 191 ? -21.285 7.388 10.862 1.00 97.81 191 CYS A C 1
ATOM 1560 O O . CYS A 1 191 ? -21.597 6.601 11.758 1.00 97.81 191 CYS A O 1
ATOM 1562 N N . LYS A 1 192 ? -20.925 6.977 9.641 1.00 97.56 192 LYS A N 1
ATOM 1563 C CA . LYS A 1 192 ? -20.948 5.565 9.250 1.00 97.56 192 LYS A CA 1
ATOM 1564 C C . LYS A 1 192 ? -20.058 4.699 10.143 1.00 97.56 192 LYS A C 1
ATOM 1566 O O . LYS A 1 192 ? -20.472 3.622 10.559 1.00 97.56 192 LYS A O 1
ATOM 1571 N N . PHE A 1 193 ? -18.860 5.173 10.482 1.00 97.25 193 PHE A N 1
ATOM 1572 C CA . PHE A 1 193 ? -17.962 4.456 11.386 1.00 97.25 193 PHE A CA 1
ATOM 1573 C C . PHE A 1 193 ? -18.586 4.242 12.773 1.00 97.25 193 PHE A C 1
ATOM 1575 O O . PHE A 1 193 ? -18.506 3.140 13.309 1.00 97.25 193 PHE A O 1
ATOM 1582 N N . ARG A 1 194 ? -19.238 5.266 13.343 1.00 96.88 194 ARG A N 1
ATOM 1583 C CA . ARG A 1 194 ? -19.936 5.157 14.638 1.00 96.88 194 ARG A CA 1
ATOM 1584 C C . ARG A 1 194 ? -21.103 4.171 14.580 1.00 96.88 194 ARG A C 1
ATOM 1586 O O . ARG A 1 194 ? -21.285 3.390 15.510 1.00 96.88 194 ARG A O 1
ATOM 1593 N N . GLU A 1 195 ? -21.875 4.183 13.496 1.00 97.38 195 GLU A N 1
ATOM 1594 C CA . GLU A 1 195 ? -22.957 3.216 13.287 1.00 97.38 195 GLU A CA 1
ATOM 1595 C C . GLU A 1 195 ? -22.435 1.780 13.192 1.00 97.38 195 GLU A C 1
ATOM 1597 O O . GLU A 1 195 ? -22.999 0.872 13.805 1.00 97.38 195 GLU A O 1
ATOM 1602 N N . ASP A 1 196 ? -21.362 1.566 12.431 1.00 96.12 196 ASP A N 1
ATOM 1603 C CA . ASP A 1 196 ? -20.745 0.250 12.270 1.00 96.12 196 ASP A CA 1
ATOM 1604 C C . ASP A 1 196 ? -20.131 -0.241 13.594 1.00 96.12 196 ASP A C 1
ATOM 1606 O O . ASP A 1 196 ? -20.285 -1.413 13.942 1.00 96.12 196 ASP A O 1
ATOM 1610 N N . GLU A 1 197 ? -19.525 0.653 14.384 1.00 94.56 197 GLU A N 1
ATOM 1611 C CA . GLU A 1 197 ? -19.008 0.361 15.729 1.00 94.56 197 GLU A CA 1
ATOM 1612 C C . GLU A 1 197 ? -20.135 -0.065 16.688 1.00 94.56 197 GLU A C 1
ATOM 1614 O O . GLU A 1 197 ? -20.003 -1.076 17.383 1.00 94.56 197 GLU A O 1
ATOM 1619 N N . ALA A 1 198 ? -21.274 0.635 16.682 1.00 95.75 198 ALA A N 1
ATOM 1620 C CA . ALA A 1 198 ? -22.439 0.274 17.492 1.00 95.75 198 ALA A CA 1
ATOM 1621 C C . ALA A 1 198 ? -23.030 -1.091 17.090 1.00 95.75 198 ALA A C 1
ATOM 1623 O O . ALA A 1 198 ? -23.300 -1.931 17.953 1.00 95.75 198 ALA A O 1
ATOM 1624 N N . LYS A 1 199 ? -23.166 -1.355 15.783 1.00 96.31 199 LYS A N 1
ATOM 1625 C CA . LYS A 1 199 ? -23.630 -2.656 15.260 1.00 96.31 199 LYS A CA 1
ATOM 1626 C C . LYS A 1 199 ? -22.676 -3.791 15.639 1.00 96.31 199 LYS A C 1
ATOM 1628 O O . LYS A 1 199 ? -23.126 -4.876 16.012 1.00 96.31 199 LYS A O 1
ATOM 1633 N N . GLU A 1 200 ? -21.364 -3.560 15.569 1.00 94.19 200 GLU A N 1
ATOM 1634 C CA . GLU A 1 200 ? -20.352 -4.548 15.961 1.00 94.19 200 GLU A CA 1
ATOM 1635 C C . GLU A 1 200 ? -20.434 -4.866 17.464 1.00 94.19 200 GLU A C 1
ATOM 1637 O O . GLU A 1 200 ? -20.355 -6.033 17.855 1.00 94.19 200 GLU A O 1
ATOM 1642 N N . GLN A 1 201 ? -20.637 -3.853 18.311 1.00 93.88 201 GLN A N 1
ATOM 1643 C CA . GLN A 1 201 ? -20.829 -4.035 19.754 1.00 93.88 201 GLN A CA 1
ATOM 1644 C C . GLN A 1 201 ? -22.109 -4.814 20.075 1.00 93.88 201 GLN A C 1
ATOM 1646 O O . GLN A 1 201 ? -22.070 -5.740 20.888 1.00 93.88 201 GLN A O 1
ATOM 1651 N N . GLU A 1 202 ? -23.222 -4.504 19.407 1.00 96.00 202 GLU A N 1
ATOM 1652 C CA . GLU A 1 202 ? -24.482 -5.235 19.567 1.00 96.00 202 GLU A CA 1
ATOM 1653 C C . GLU A 1 202 ? -24.328 -6.711 19.167 1.00 96.00 202 GLU A C 1
ATOM 1655 O O . GLU A 1 202 ? -24.768 -7.611 19.888 1.00 96.00 202 GLU A O 1
ATOM 1660 N N . LEU A 1 203 ? -23.653 -6.985 18.045 1.00 95.00 203 LEU A N 1
ATOM 1661 C CA . LEU A 1 203 ? -23.388 -8.349 17.592 1.00 95.00 203 LEU A CA 1
ATOM 1662 C C . LEU A 1 203 ? -22.517 -9.119 18.593 1.00 95.00 203 LEU A C 1
ATOM 1664 O O . LEU A 1 203 ? -22.832 -10.265 18.921 1.00 95.00 203 LEU A O 1
ATOM 1668 N N . LYS A 1 204 ? -21.459 -8.492 19.120 1.00 94.19 204 LYS A N 1
ATOM 1669 C CA . LYS A 1 204 ? -20.608 -9.087 20.164 1.00 94.19 204 LYS A CA 1
ATOM 1670 C C . LYS A 1 204 ? -21.403 -9.380 21.435 1.00 94.19 204 LYS A C 1
ATOM 1672 O O . LYS A 1 204 ? -21.263 -10.464 21.994 1.00 94.19 204 LYS A O 1
ATOM 1677 N N . ALA A 1 205 ? -22.276 -8.469 21.862 1.00 95.06 205 ALA A N 1
ATOM 1678 C CA . ALA A 1 205 ? -23.135 -8.682 23.025 1.00 95.06 205 ALA A CA 1
ATOM 1679 C C . ALA A 1 205 ? -24.092 -9.870 22.824 1.00 95.06 205 ALA A C 1
ATOM 1681 O O . ALA A 1 205 ? -24.209 -10.720 23.708 1.00 95.06 205 ALA A O 1
ATOM 1682 N N . LYS A 1 206 ? -24.709 -9.987 21.638 1.00 95.12 206 LYS A N 1
ATOM 1683 C CA . LYS A 1 206 ? -25.556 -11.136 21.270 1.00 95.12 206 LYS A CA 1
ATOM 1684 C C . LYS A 1 206 ? -24.778 -12.451 21.281 1.00 95.12 206 LYS A C 1
ATOM 1686 O O . LYS A 1 206 ? -25.276 -13.442 21.807 1.00 95.12 206 LYS A O 1
ATOM 1691 N N . GLN A 1 207 ? -23.556 -12.461 20.745 1.00 93.62 207 GLN A N 1
ATOM 1692 C CA . GLN A 1 207 ? -22.689 -13.641 20.773 1.00 93.62 207 GLN A CA 1
ATOM 1693 C C . GLN A 1 207 ? -22.345 -14.048 22.208 1.00 93.62 207 GLN A C 1
ATOM 1695 O O . GLN A 1 207 ? -22.518 -15.209 22.562 1.00 93.62 207 GLN A O 1
ATOM 1700 N N . VAL A 1 208 ? -21.920 -13.106 23.055 1.00 94.88 208 VAL A N 1
ATOM 1701 C CA . VAL A 1 208 ? -21.601 -13.380 24.468 1.00 94.88 208 VAL A CA 1
ATOM 1702 C C . VAL A 1 208 ? -22.819 -13.918 25.222 1.00 94.88 208 VAL A C 1
ATOM 1704 O O . VAL A 1 208 ? -22.687 -14.868 25.989 1.00 94.88 208 VAL A O 1
ATOM 1707 N N . ALA A 1 209 ? -24.009 -13.359 24.995 1.00 94.44 209 ALA A N 1
ATOM 1708 C CA . ALA A 1 209 ? -25.241 -13.857 25.605 1.00 94.44 209 ALA A CA 1
ATOM 1709 C C . ALA A 1 209 ? -25.579 -15.288 25.151 1.00 94.44 209 ALA A C 1
ATOM 1711 O O . ALA A 1 209 ? -25.939 -16.124 25.978 1.00 94.44 209 ALA A O 1
ATOM 1712 N N . ALA A 1 210 ? -25.415 -15.591 23.858 1.00 94.56 210 ALA A N 1
ATOM 1713 C CA . ALA A 1 210 ? -25.624 -16.935 23.325 1.00 94.56 210 ALA A CA 1
ATOM 1714 C C . ALA A 1 210 ? -24.640 -17.957 23.923 1.00 94.56 210 ALA A C 1
ATOM 1716 O O . ALA A 1 210 ? -25.056 -19.056 24.287 1.00 94.56 210 ALA A O 1
ATOM 1717 N N . TRP A 1 211 ? -23.363 -17.588 24.079 1.00 93.19 211 TRP A N 1
ATOM 1718 C CA . TRP A 1 211 ? -22.356 -18.436 24.728 1.00 93.19 211 TRP A CA 1
ATOM 1719 C C . TRP A 1 211 ? -22.685 -18.707 26.198 1.00 93.19 211 TRP A C 1
ATOM 1721 O O . TRP A 1 211 ? -22.676 -19.865 26.605 1.00 93.19 211 TRP A O 1
ATOM 1731 N N . LYS A 1 212 ? -23.077 -17.682 26.967 1.00 94.31 212 LYS A N 1
ATOM 1732 C CA . LYS A 1 212 ? -23.501 -17.850 28.370 1.00 94.31 212 LYS A CA 1
ATOM 1733 C C . LYS A 1 212 ? -24.696 -18.792 28.509 1.00 94.31 212 LYS A C 1
ATOM 1735 O O . LYS A 1 212 ? -24.683 -19.694 29.333 1.00 94.31 212 LYS A O 1
ATOM 1740 N N . HIS A 1 213 ? -25.699 -18.639 27.647 1.00 93.25 213 HIS A N 1
ATOM 1741 C CA . HIS A 1 213 ? -26.862 -19.523 27.653 1.00 93.25 213 HIS A CA 1
ATOM 1742 C C . HIS A 1 213 ? -26.491 -20.988 27.350 1.00 93.25 213 HIS A C 1
ATOM 1744 O O . HIS A 1 213 ? -27.057 -21.910 27.935 1.00 93.25 213 HIS A O 1
ATOM 1750 N N . LEU A 1 214 ? -25.529 -21.226 26.450 1.00 91.94 214 LEU A N 1
ATOM 1751 C CA . LEU A 1 214 ? -25.009 -22.574 26.195 1.00 91.94 214 LEU A CA 1
ATOM 1752 C C . LEU A 1 214 ? -24.264 -23.141 27.411 1.00 91.94 214 LEU A C 1
ATOM 1754 O O . LEU A 1 214 ? -24.465 -24.309 27.742 1.00 91.94 214 LEU A O 1
ATOM 1758 N N . GLU A 1 215 ? -23.446 -22.330 28.083 1.00 92.25 215 GLU A N 1
ATOM 1759 C CA . GLU A 1 215 ? -22.754 -22.715 29.321 1.00 92.25 215 GLU A CA 1
ATOM 1760 C C . GLU A 1 215 ? -23.747 -23.092 30.430 1.00 92.25 215 GLU A C 1
ATOM 1762 O O . GLU A 1 215 ? -23.584 -24.138 31.061 1.00 92.25 215 GLU A O 1
ATOM 1767 N N . ASP A 1 216 ? -24.827 -22.325 30.603 1.00 91.75 216 ASP A N 1
ATOM 1768 C CA . ASP A 1 216 ? -25.881 -22.603 31.588 1.00 91.75 216 ASP A CA 1
ATOM 1769 C C . ASP A 1 216 ? -26.629 -23.918 31.287 1.00 91.75 216 ASP A C 1
ATOM 1771 O O . ASP A 1 216 ? -26.906 -24.722 32.188 1.00 91.75 216 ASP A O 1
ATOM 1775 N N . ILE A 1 217 ? -26.919 -24.201 30.010 1.00 90.75 217 ILE A N 1
ATOM 1776 C CA . ILE A 1 217 ? -27.521 -25.481 29.590 1.00 90.75 217 ILE A CA 1
ATOM 1777 C C . ILE A 1 217 ? -26.575 -26.652 29.870 1.00 90.75 217 ILE A C 1
ATOM 1779 O O . ILE A 1 217 ? -27.017 -27.716 30.307 1.00 90.75 217 ILE A O 1
ATOM 1783 N N . ILE A 1 218 ? -25.279 -26.493 29.600 1.00 85.81 218 ILE A N 1
ATOM 1784 C CA . ILE A 1 218 ? -24.292 -27.544 29.865 1.00 85.81 218 ILE A CA 1
ATOM 1785 C C . ILE A 1 218 ? -24.177 -27.771 31.376 1.00 85.81 218 ILE A C 1
ATOM 1787 O O . ILE A 1 218 ? -24.290 -28.909 31.822 1.00 85.81 218 ILE A O 1
ATOM 1791 N N . SER A 1 219 ? -24.046 -26.708 32.169 1.00 84.81 219 SER A N 1
ATOM 1792 C CA . SER A 1 219 ? -23.948 -26.770 33.633 1.00 84.81 219 SER A CA 1
ATOM 1793 C C . SER A 1 219 ? -25.170 -27.441 34.281 1.00 84.81 219 SER A C 1
ATOM 1795 O O . SER A 1 219 ? -25.042 -28.319 35.142 1.00 84.81 219 SER A O 1
ATOM 1797 N N . SER A 1 220 ? -26.377 -27.115 33.812 1.00 81.00 220 SER A N 1
ATOM 1798 C CA . SER A 1 220 ? -27.617 -27.746 34.291 1.00 81.00 220 SER A CA 1
ATOM 1799 C C . SER A 1 220 ? -27.742 -29.220 33.886 1.00 81.00 220 SER A C 1
ATOM 1801 O O . SER A 1 220 ? -28.218 -30.037 34.676 1.00 81.00 220 SER A O 1
ATOM 1803 N N . LYS A 1 221 ? -27.270 -29.613 32.696 1.00 75.94 221 LYS A N 1
ATOM 1804 C CA . LYS A 1 221 ? -27.227 -31.028 32.289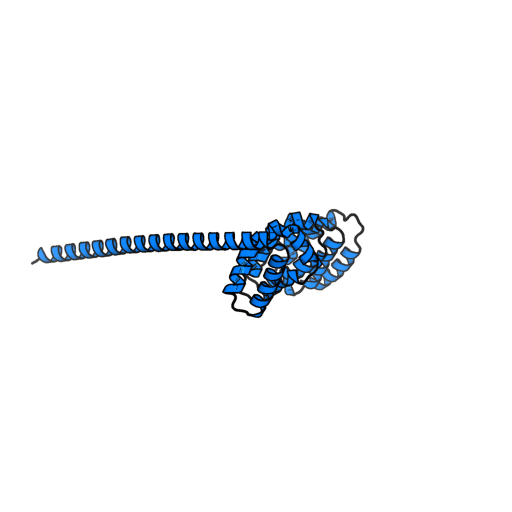 1.00 75.94 221 LYS A CA 1
ATOM 1805 C C . LYS A 1 221 ? -26.186 -31.823 33.070 1.00 75.94 221 LYS A C 1
ATOM 1807 O O . LYS A 1 221 ? -26.497 -32.931 33.499 1.00 75.94 221 LYS A O 1
ATOM 1812 N N . THR A 1 222 ? -24.992 -31.279 33.293 1.00 71.12 222 THR A N 1
ATOM 1813 C CA . THR A 1 222 ? -23.940 -31.942 34.081 1.00 71.12 222 THR A CA 1
ATOM 1814 C C . THR A 1 222 ? -24.403 -32.161 35.518 1.00 71.12 222 THR A C 1
ATOM 1816 O O . THR A 1 222 ? -24.355 -33.291 35.993 1.00 71.12 222 THR A O 1
ATOM 1819 N N . SER A 1 223 ? -24.982 -31.142 36.160 1.00 67.00 223 SER A N 1
ATOM 1820 C CA . SER A 1 223 ? -25.531 -31.279 37.518 1.00 67.00 223 SER A CA 1
ATOM 1821 C C . SER A 1 223 ? -26.704 -32.263 37.583 1.00 67.00 223 SER A C 1
ATOM 1823 O O . SER A 1 223 ? -26.766 -33.081 38.495 1.00 67.00 223 SER A O 1
ATOM 1825 N N . SER A 1 224 ? -27.592 -32.276 36.583 1.00 63.09 224 SER A N 1
ATOM 1826 C CA . SER A 1 224 ? -28.675 -33.272 36.497 1.00 63.09 224 SER A CA 1
ATOM 1827 C C . SER A 1 224 ? -28.153 -34.701 36.308 1.00 63.09 224 SER A C 1
ATOM 1829 O O . SER A 1 224 ? -28.722 -35.646 36.850 1.00 63.09 224 SER A O 1
ATOM 1831 N N . THR A 1 225 ? -27.062 -34.874 35.558 1.00 64.88 225 THR A N 1
ATOM 1832 C CA . THR A 1 225 ? -26.447 -36.187 35.305 1.00 64.88 225 THR A CA 1
ATOM 1833 C C . THR A 1 225 ? -25.695 -36.690 36.538 1.00 64.88 225 THR A C 1
ATOM 1835 O O . THR A 1 225 ? -25.812 -37.862 36.891 1.00 64.88 225 THR A O 1
ATOM 1838 N N . GLU A 1 226 ? -24.986 -35.807 37.243 1.00 60.34 226 GLU A N 1
ATOM 1839 C CA . GLU A 1 226 ? -24.337 -36.113 38.524 1.00 60.34 226 GLU A CA 1
ATOM 1840 C C . GLU A 1 226 ? -25.360 -36.458 39.614 1.00 60.34 226 GLU A C 1
ATOM 1842 O O . GLU A 1 226 ? -25.182 -37.444 40.330 1.00 60.34 226 GLU A O 1
ATOM 1847 N N . LEU A 1 227 ? -26.472 -35.719 39.698 1.00 60.44 227 LEU A N 1
ATOM 1848 C CA . LEU A 1 227 ? -27.577 -36.022 40.615 1.00 60.44 227 LEU A CA 1
ATOM 1849 C C . LEU A 1 227 ? -28.240 -37.369 40.287 1.00 60.44 227 LEU A C 1
ATOM 1851 O O . LEU A 1 227 ? -28.542 -38.146 41.196 1.00 60.44 227 LEU A O 1
ATOM 1855 N N . ALA A 1 228 ? -28.424 -37.686 39.002 1.00 58.88 228 ALA A N 1
ATOM 1856 C CA . ALA A 1 228 ? -28.964 -38.974 38.574 1.00 58.88 228 ALA A CA 1
ATOM 1857 C C . ALA A 1 228 ? -28.025 -40.140 38.941 1.00 58.88 228 ALA A C 1
ATOM 1859 O O . ALA A 1 228 ? -28.482 -41.131 39.514 1.00 58.88 228 ALA A O 1
ATOM 1860 N N . LEU A 1 229 ? -26.717 -40.002 38.705 1.00 59.91 229 LEU A N 1
ATOM 1861 C CA . LEU A 1 229 ? -25.704 -40.997 39.085 1.00 59.91 229 LEU A CA 1
AT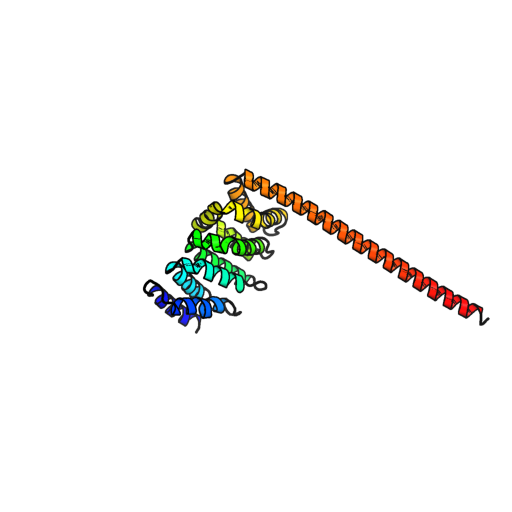OM 1862 C C . LEU A 1 229 ? -25.601 -41.178 40.609 1.00 59.91 229 LEU A C 1
ATOM 1864 O O . LEU A 1 229 ? -25.517 -42.308 41.093 1.00 59.91 229 LEU A O 1
ATOM 1868 N N . ALA A 1 230 ? -25.668 -40.091 41.381 1.00 60.44 230 ALA A N 1
ATOM 1869 C CA . ALA A 1 230 ? -25.663 -40.149 42.842 1.00 60.44 230 ALA A CA 1
ATOM 1870 C C . ALA A 1 230 ? -26.909 -40.863 43.396 1.00 60.44 230 ALA A C 1
ATOM 1872 O O . ALA A 1 230 ? -26.797 -41.682 44.309 1.00 60.44 230 ALA A O 1
ATOM 1873 N N . SER A 1 231 ? -28.085 -40.611 42.811 1.00 61.06 231 SER A N 1
ATOM 1874 C CA . SER A 1 231 ? -29.332 -41.278 43.210 1.00 61.06 231 SER A CA 1
ATOM 1875 C C . SER A 1 231 ? -29.326 -42.783 42.910 1.00 61.06 231 SER A C 1
ATOM 1877 O O . SER A 1 231 ? -29.784 -43.574 43.735 1.00 61.06 231 SER A O 1
ATOM 1879 N N . GLN A 1 232 ? -28.741 -43.200 41.779 1.00 59.28 232 GLN A N 1
ATOM 1880 C CA . GLN A 1 232 ? -28.599 -44.617 41.430 1.00 59.28 232 GLN A CA 1
ATOM 1881 C C . GLN A 1 232 ? -27.631 -45.348 42.365 1.00 59.28 232 GLN A C 1
ATOM 1883 O O . GLN A 1 232 ? -27.930 -46.458 42.802 1.00 59.28 232 GLN A O 1
ATOM 1888 N N . ASN A 1 233 ? -26.513 -44.718 42.736 1.00 58.03 233 ASN A N 1
ATOM 1889 C CA . ASN A 1 233 ? -25.569 -45.299 43.692 1.00 58.03 233 ASN A CA 1
ATOM 1890 C C . ASN A 1 233 ? -26.168 -45.433 45.103 1.00 58.03 233 ASN A C 1
ATOM 1892 O O . ASN A 1 233 ? -25.954 -46.450 45.761 1.00 58.03 233 ASN A O 1
ATOM 1896 N N . ALA A 1 234 ? -26.960 -44.454 45.551 1.00 59.94 234 ALA A N 1
ATOM 1897 C CA . ALA A 1 234 ? -27.651 -44.523 46.839 1.00 59.94 234 ALA A CA 1
ATOM 1898 C C . ALA A 1 234 ? -28.732 -45.621 46.863 1.00 59.94 234 ALA A C 1
ATOM 1900 O O . ALA A 1 234 ? -28.844 -46.365 47.837 1.00 59.94 234 ALA A O 1
ATOM 1901 N N . ALA A 1 235 ? -29.491 -45.775 45.772 1.00 60.03 235 ALA A N 1
ATOM 1902 C CA . ALA A 1 235 ? -30.482 -46.842 45.639 1.00 60.03 235 ALA A CA 1
ATOM 1903 C C . ALA A 1 235 ? -29.835 -48.239 45.601 1.00 60.03 235 ALA A C 1
ATOM 1905 O O . ALA A 1 235 ? -30.351 -49.170 46.214 1.00 60.03 235 ALA A O 1
ATOM 1906 N N . ALA A 1 236 ? -28.679 -48.386 44.946 1.00 57.38 236 ALA A N 1
ATOM 1907 C CA . ALA A 1 236 ? -27.936 -49.646 44.915 1.00 57.38 236 ALA A CA 1
ATOM 1908 C C . ALA A 1 236 ? -27.384 -50.053 46.296 1.00 57.38 236 ALA A C 1
ATOM 1910 O O . ALA A 1 236 ? -27.333 -51.241 46.609 1.00 57.38 236 ALA A O 1
ATOM 1911 N N . GLN A 1 237 ? -27.012 -49.089 47.146 1.00 56.31 237 GLN A N 1
ATOM 1912 C CA . GLN A 1 237 ? -26.564 -49.359 48.519 1.00 56.31 237 GLN A CA 1
ATOM 1913 C C . GLN A 1 237 ? -27.712 -49.733 49.469 1.00 56.31 237 GLN A C 1
ATOM 1915 O O . GLN A 1 237 ? -27.504 -50.540 50.369 1.00 56.31 237 GLN A O 1
ATOM 1920 N N . ALA A 1 238 ? -28.922 -49.210 49.252 1.00 56.94 238 ALA A N 1
ATOM 1921 C CA . ALA A 1 238 ? -30.092 -49.515 50.081 1.00 56.94 238 ALA A CA 1
ATOM 1922 C C . ALA A 1 238 ? -30.708 -50.905 49.818 1.00 56.94 238 ALA A C 1
ATOM 1924 O O . ALA A 1 238 ? -31.456 -51.405 50.649 1.00 56.94 238 ALA A O 1
ATOM 1925 N N . VAL A 1 239 ? -30.407 -51.531 48.675 1.00 55.19 239 VAL A N 1
ATOM 1926 C CA . VAL A 1 239 ? -30.911 -52.871 48.307 1.00 55.19 239 VAL A CA 1
ATOM 1927 C C . VAL A 1 239 ? -29.981 -54.000 48.793 1.00 55.19 239 VAL A C 1
ATOM 1929 O O . VAL A 1 239 ? -30.369 -55.164 48.774 1.00 55.19 239 VAL A O 1
ATOM 1932 N N . MET A 1 240 ? -28.765 -53.677 49.252 1.00 51.84 240 MET A N 1
ATOM 1933 C CA . MET A 1 240 ? -27.777 -54.653 49.748 1.00 51.84 240 MET A CA 1
ATOM 1934 C C . MET A 1 240 ? -27.599 -54.673 51.280 1.00 51.84 240 MET A C 1
ATOM 1936 O O . MET A 1 240 ? -26.677 -55.333 51.761 1.00 51.84 240 MET A O 1
ATOM 1940 N N . GLY A 1 241 ? -28.445 -53.970 52.041 1.00 41.41 241 GLY A N 1
ATOM 1941 C CA . GLY A 1 241 ? -28.477 -53.998 53.513 1.00 41.41 241 GLY A CA 1
ATOM 1942 C C . GLY A 1 241 ? -29.749 -54.645 54.035 1.00 41.41 241 GLY A C 1
ATOM 1943 O O . GLY A 1 241 ? -29.654 -55.349 55.064 1.00 41.41 241 GLY A O 1
#

pLDDT: mean 93.82, std 10.86, range [41.41, 98.81]